Protein AF-A0A0B7NFR5-F1 (afdb_monomer)

Secondary structure (DSSP, 8-state):
--------------PPPPHHHHHHHHIIIIIS--S-HHHHHHHTT--HHHHHHHHHHHHHH---SPPPS-----TT-S--HHHHHHHHHHHHH-TT--HHHHHHHHHHH-THHHHH---HHHHHHIIIIII-----------GGGGSHHHHHHHHIIIIIIHHHTT--TTTTEEEEEEEEEETT---S-----TTS------S-SSPPEEEEEEEEETTEEEEEEEEE-TT---HHHHHHHHHHHHHHHHHTT----EEEE---TTTSSHHHHHHHHTSSSEEEEPPTT-GGG-THHHHHHHHHHHHTT-TT--SHHHHHHHHHHHHTT--HHHHHHHHHHHHTTHHHHHTT----

Mean predicted aligned error: 13.33 Å

Foldseek 3Di:
DDDDDDDDPPPPDPDADDLVLLVVLCCCCPVVVPDHLVRSCVVVVHPSVVSVVSVVCCVPPVDRDDDDPDDPPPPDPLDDVVLLVVLVVVCVVPVVQDLVNSVVVCCVVPVSSVVVDDDSVSSQCCQVPPNNHDDDDDDDDDPVCQDPVNLVLLQCVLVPVCVVVVNDQQAFEKEKDKDKDWLQQADPDDDDPVPDDPDDDAPDPDTQIKMKIWIAGLQFTLDIDIGRDDPDDALVNSQVVVVVSLVVCVVVVHAAHEYEYEPDPSCVDPSNVVSQVPGSYYYDYRYPPPVLLRLVVVVVVQLSVQLNVCSVDDDPVSSSVSSVVSSVVTDSVSSNVSSVRSVVCSVVSNVSHRDD

InterPro domains:
  IPR007889 DNA binding HTH domain, Psq-type [PF05225] (30-53)
  IPR009057 Homedomain-like superfamily [SSF46689] (12-128)
  IPR036397 Ribonuclease H superfamily [G3DSA:3.30.420.10] (136-356)
  IPR038717 Tc1-like transposase, DDE domain [PF13358] (174-310)
  IPR047655 Transposase IS630-like [NF033545] (34-330)

Organism: NCBI:txid35722

Solvent-accessible surface area (backbone atoms only — not comparable to full-atom values): 21237 Å² total; per-residue (Å²): 136,85,82,83,79,81,81,80,79,77,80,76,76,83,77,81,79,55,56,71,59,42,46,53,50,48,42,38,44,66,72,67,56,76,41,51,69,72,49,49,18,62,76,69,73,41,60,56,69,57,54,49,54,49,50,52,36,32,78,77,67,70,38,67,62,80,78,80,83,79,68,79,72,80,79,73,72,85,66,56,71,70,55,49,53,52,52,47,55,51,39,73,75,40,77,80,67,46,74,66,56,52,48,51,54,44,31,72,76,36,59,77,43,51,83,67,56,84,46,69,73,56,53,50,46,44,33,48,77,71,68,65,51,72,96,72,85,86,77,93,72,66,70,66,56,61,31,72,68,44,33,49,52,41,25,44,43,62,70,45,52,26,62,79,68,70,60,38,67,74,80,37,34,33,32,41,54,77,47,82,42,52,66,73,52,59,63,96,70,73,87,51,60,91,96,48,82,63,80,81,88,72,91,69,94,76,60,60,54,31,38,35,40,41,28,34,26,34,83,18,77,73,46,76,49,80,41,82,39,90,91,55,86,48,36,69,60,49,36,52,53,54,48,54,50,50,50,54,38,56,77,68,67,51,76,67,38,35,41,33,28,65,70,50,72,52,65,68,30,69,72,34,50,51,51,35,72,77,43,80,38,40,82,39,70,41,67,83,82,48,65,66,72,36,39,52,55,56,51,51,51,52,44,55,59,52,54,30,72,50,58,80,63,67,62,71,68,54,49,50,55,50,48,58,58,44,54,74,71,63,45,39,70,52,32,32,53,32,43,52,55,26,54,67,47,48,62,42,30,69,70,57,52,81,79,134

Nearest PDB structures (foldseek):
  4u7b-assembly2_G-2  TM=6.672E-01  e=6.788E-13  Drosophila mauritiana
  4r79-assembly1_B  TM=6.260E-01  e=2.389E-13  Drosophila mauritiana
  5hoo-assembly1_A  TM=6.207E-01  e=3.802E-12  Drosophila mauritiana
  5hoo-assembly1_B  TM=6.313E-01  e=9.237E-12  Drosophila mauritiana
  3k9j-assembly3_B  TM=7.976E-01  e=1.879E-07  Homo sapiens

Structure (mmCIF, N/CA/C/O backbone):
data_AF-A0A0B7NFR5-F1
#
_entry.id   AF-A0A0B7NFR5-F1
#
loop_
_atom_site.group_PDB
_atom_site.id
_atom_site.type_symbol
_atom_site.label_atom_id
_atom_site.label_alt_id
_atom_site.label_comp_id
_atom_site.label_asym_id
_atom_site.label_entity_id
_atom_site.label_seq_id
_atom_site.pdbx_PDB_ins_code
_atom_site.Cartn_x
_atom_site.Cartn_y
_atom_site.Cartn_z
_atom_site.occupancy
_atom_site.B_iso_or_equiv
_atom_site.auth_seq_id
_atom_site.auth_comp_id
_atom_site.auth_asym_id
_atom_site.auth_atom_id
_atom_site.pdbx_PDB_model_num
ATOM 1 N N . MET A 1 1 ? 6.634 44.822 -53.253 1.00 39.41 1 MET A N 1
ATOM 2 C CA . MET A 1 1 ? 7.617 43.803 -52.828 1.00 39.41 1 MET A CA 1
ATOM 3 C C . MET A 1 1 ? 6.986 42.434 -52.982 1.00 39.41 1 MET A C 1
ATOM 5 O O . MET A 1 1 ? 5.941 42.159 -52.409 1.00 39.41 1 MET A O 1
ATOM 9 N N . THR A 1 2 ? 7.560 41.662 -53.890 1.00 30.44 2 THR A N 1
ATOM 10 C CA . THR A 1 2 ? 7.041 40.446 -54.513 1.00 30.44 2 THR A CA 1
ATOM 11 C C . THR A 1 2 ? 7.071 39.270 -53.536 1.00 30.44 2 THR A C 1
ATOM 13 O O . THR A 1 2 ? 8.072 39.031 -52.866 1.00 30.44 2 THR A O 1
ATOM 16 N N . ARG A 1 3 ? 5.952 38.549 -53.436 1.00 26.86 3 ARG A N 1
ATOM 17 C CA . ARG A 1 3 ? 5.741 37.419 -52.525 1.00 26.86 3 ARG A CA 1
ATOM 18 C C . ARG A 1 3 ? 6.396 36.168 -53.121 1.00 26.86 3 ARG A C 1
ATOM 20 O O . ARG A 1 3 ? 5.891 35.610 -54.090 1.00 26.86 3 ARG A O 1
ATOM 27 N N . THR A 1 4 ? 7.529 35.752 -52.567 1.00 30.88 4 THR A N 1
ATOM 28 C CA . THR A 1 4 ? 8.267 34.552 -52.981 1.00 30.88 4 THR A CA 1
ATOM 29 C C . THR A 1 4 ? 7.459 33.298 -52.629 1.00 30.88 4 THR A C 1
ATOM 31 O O . THR A 1 4 ? 7.291 32.964 -51.456 1.00 30.88 4 THR A O 1
ATOM 34 N N . LEU A 1 5 ? 6.926 32.608 -53.639 1.00 29.56 5 LEU A N 1
ATOM 35 C CA . LEU A 1 5 ? 6.312 31.288 -53.490 1.00 29.56 5 LEU A CA 1
ATOM 36 C C . LEU A 1 5 ? 7.422 30.245 -53.312 1.00 29.56 5 LEU A C 1
ATOM 38 O O . LEU A 1 5 ? 8.190 29.966 -54.229 1.00 29.56 5 LEU A O 1
ATOM 42 N N . SER A 1 6 ? 7.504 29.682 -52.108 1.00 29.59 6 SER A N 1
ATOM 43 C CA . SER A 1 6 ? 8.323 28.512 -51.792 1.00 29.59 6 SER A CA 1
ATOM 44 C C . SER A 1 6 ? 7.790 27.295 -52.554 1.00 29.59 6 SER A C 1
ATOM 46 O O . SER A 1 6 ? 6.657 26.866 -52.326 1.00 29.59 6 SER A O 1
ATOM 48 N N . SER A 1 7 ? 8.585 26.745 -53.478 1.00 28.97 7 SER A N 1
ATOM 49 C CA . SER A 1 7 ? 8.248 25.509 -54.184 1.00 28.97 7 SER A CA 1
ATOM 50 C C . SER A 1 7 ? 8.349 24.327 -53.217 1.00 28.97 7 SER A C 1
ATOM 52 O O . SER A 1 7 ? 9.446 23.876 -52.876 1.00 28.97 7 SER A O 1
ATOM 54 N N . GLN A 1 8 ? 7.209 23.802 -52.774 1.00 29.53 8 GLN A N 1
ATOM 55 C CA . GLN A 1 8 ? 7.163 22.523 -52.075 1.00 29.53 8 GLN A CA 1
ATOM 56 C C . GLN A 1 8 ? 7.508 21.406 -53.066 1.00 29.53 8 GLN A C 1
ATOM 58 O O . GLN A 1 8 ? 6.721 21.048 -53.940 1.00 29.53 8 GLN A O 1
ATOM 63 N N . THR A 1 9 ? 8.708 20.845 -52.940 1.00 29.67 9 THR A N 1
ATOM 64 C CA . THR A 1 9 ? 9.097 19.619 -53.634 1.00 29.67 9 THR A CA 1
ATOM 65 C C . THR A 1 9 ? 8.372 18.439 -52.987 1.00 29.67 9 THR A C 1
ATOM 67 O O . THR A 1 9 ? 8.801 17.878 -51.978 1.00 29.67 9 THR A O 1
ATOM 70 N N . HIS A 1 10 ? 7.232 18.048 -53.558 1.00 30.66 10 HIS A N 1
ATOM 71 C CA . HIS A 1 10 ? 6.565 16.802 -53.192 1.00 30.66 10 HIS A CA 1
ATOM 72 C C . HIS A 1 10 ? 7.491 15.616 -53.506 1.00 30.66 10 HIS A C 1
ATOM 74 O O . HIS A 1 10 ? 7.686 15.246 -54.664 1.00 30.66 10 HIS A O 1
ATOM 80 N N . LYS A 1 11 ? 8.057 14.990 -52.466 1.00 31.52 11 LYS A N 1
ATOM 81 C CA . LYS A 1 11 ? 8.673 13.659 -52.565 1.00 31.52 11 LYS A CA 1
ATOM 82 C C . LYS A 1 11 ? 7.600 12.670 -53.030 1.00 31.52 11 LYS A C 1
ATOM 84 O O . LYS A 1 11 ? 6.761 12.245 -52.241 1.00 31.52 11 LYS A O 1
ATOM 89 N N . THR A 1 12 ? 7.631 12.298 -54.304 1.00 35.69 12 THR A N 1
ATOM 90 C CA . THR A 1 12 ? 6.809 11.221 -54.861 1.00 35.69 12 THR A CA 1
ATOM 91 C C . THR A 1 12 ? 7.237 9.898 -54.231 1.00 35.69 12 THR A C 1
ATOM 93 O O . THR A 1 12 ? 8.313 9.361 -54.498 1.00 35.69 12 THR A O 1
ATOM 96 N N . THR A 1 13 ? 6.400 9.356 -53.354 1.00 39.56 13 THR A N 1
ATOM 97 C CA . THR A 1 13 ? 6.554 7.998 -52.837 1.00 39.56 13 THR A CA 1
ATOM 98 C C . THR A 1 13 ? 6.392 7.018 -54.006 1.00 39.56 13 THR A C 1
ATOM 100 O O . THR A 1 13 ? 5.333 6.930 -54.623 1.00 39.56 13 THR A O 1
ATOM 103 N N . LYS A 1 14 ? 7.463 6.294 -54.372 1.00 56.06 14 LYS A N 1
ATOM 104 C CA . LYS A 1 14 ? 7.416 5.256 -55.420 1.00 56.06 14 LYS A CA 1
ATOM 105 C C . LYS A 1 14 ? 6.474 4.126 -54.982 1.00 56.06 14 LYS A C 1
ATOM 107 O O . LYS A 1 14 ? 6.902 3.228 -54.249 1.00 56.06 14 LYS A O 1
ATOM 112 N N . LYS A 1 15 ? 5.221 4.181 -55.446 1.00 62.12 15 LYS A N 1
ATOM 113 C CA . LYS A 1 15 ? 4.207 3.126 -55.301 1.00 62.12 15 LYS A CA 1
ATOM 114 C C . LYS A 1 15 ? 4.777 1.798 -55.813 1.00 62.12 15 LYS A C 1
ATOM 116 O O . LYS A 1 15 ? 5.418 1.755 -56.863 1.00 62.12 15 LYS A O 1
ATOM 121 N N . GLU A 1 16 ? 4.614 0.741 -55.029 1.00 71.38 16 GLU A N 1
ATOM 122 C CA . GLU A 1 16 ? 5.063 -0.603 -55.389 1.00 71.38 16 GLU A CA 1
ATOM 123 C C . GLU A 1 16 ? 4.181 -1.164 -56.509 1.00 71.38 16 GLU A C 1
ATOM 125 O O . GLU A 1 16 ? 2.965 -0.986 -56.487 1.00 71.38 16 GLU A O 1
ATOM 130 N N . ILE A 1 17 ? 4.801 -1.774 -57.522 1.00 81.44 17 ILE A N 1
ATOM 131 C CA . ILE A 1 17 ? 4.092 -2.295 -58.697 1.00 81.44 17 ILE A CA 1
ATOM 132 C C . ILE A 1 17 ? 3.584 -3.703 -58.353 1.00 81.44 17 ILE A C 1
ATOM 134 O O . ILE A 1 17 ? 4.425 -4.559 -58.059 1.00 81.44 17 ILE A O 1
ATOM 138 N N . PRO A 1 18 ? 2.262 -3.953 -58.401 1.00 83.06 18 PRO A N 1
ATOM 139 C CA . PRO A 1 18 ? 1.671 -5.254 -58.086 1.00 83.06 18 PRO A CA 1
ATOM 140 C C . PRO A 1 18 ? 2.228 -6.407 -58.935 1.00 83.06 18 PRO A C 1
ATOM 142 O O . PRO A 1 18 ? 2.550 -6.220 -60.110 1.00 83.06 18 PRO A O 1
ATOM 145 N N . SER A 1 19 ? 2.320 -7.606 -58.351 1.00 83.56 19 SER A N 1
ATOM 146 C CA . SER A 1 19 ? 2.886 -8.806 -58.996 1.00 83.56 19 SER A CA 1
ATOM 147 C C . SER A 1 19 ? 2.212 -9.166 -60.320 1.00 83.56 19 SER A C 1
ATOM 149 O O . SER A 1 19 ? 2.908 -9.389 -61.303 1.00 83.56 19 SER A O 1
ATOM 151 N N . ASN A 1 20 ? 0.882 -9.106 -60.375 1.00 86.75 20 ASN A N 1
ATOM 152 C CA . ASN A 1 20 ? 0.100 -9.370 -61.585 1.00 86.75 20 ASN A CA 1
ATOM 153 C C . ASN A 1 20 ? 0.439 -8.401 -62.733 1.00 86.75 20 ASN A C 1
ATOM 155 O O . ASN A 1 20 ? 0.486 -8.790 -63.893 1.00 86.75 20 ASN A O 1
ATOM 159 N N . ILE A 1 21 ? 0.725 -7.132 -62.425 1.00 85.38 21 ILE A N 1
ATOM 160 C CA . ILE A 1 21 ? 1.138 -6.158 -63.444 1.00 85.38 21 ILE A CA 1
ATOM 161 C C . ILE A 1 21 ? 2.556 -6.461 -63.937 1.00 85.38 21 ILE A C 1
ATOM 163 O O . ILE A 1 21 ? 2.842 -6.301 -65.120 1.00 85.38 21 ILE A O 1
ATOM 167 N N . ARG A 1 22 ? 3.448 -6.931 -63.056 1.00 87.75 22 ARG A N 1
ATOM 168 C CA . ARG A 1 22 ? 4.811 -7.339 -63.434 1.00 87.75 22 ARG A CA 1
ATOM 169 C C . ARG A 1 22 ? 4.795 -8.564 -64.351 1.00 87.75 22 ARG A C 1
ATOM 171 O O . ARG A 1 22 ? 5.541 -8.570 -65.323 1.00 87.75 22 ARG A O 1
ATOM 178 N N . GLU A 1 23 ? 3.929 -9.538 -64.072 1.00 88.69 23 GLU A N 1
ATOM 179 C CA . GLU A 1 23 ? 3.691 -10.718 -64.921 1.00 88.69 23 GLU A CA 1
ATOM 180 C C . GLU A 1 23 ? 3.232 -10.310 -66.317 1.00 88.69 23 GLU A C 1
ATOM 182 O O . GLU A 1 23 ? 3.899 -10.641 -67.293 1.00 88.69 23 GLU A O 1
ATOM 187 N N . LEU A 1 24 ? 2.182 -9.487 -66.406 1.00 88.56 24 LEU A N 1
ATOM 188 C CA . LEU A 1 24 ? 1.655 -9.011 -67.688 1.00 88.56 24 LEU A CA 1
ATOM 189 C C . LEU A 1 24 ? 2.689 -8.214 -68.497 1.00 88.56 24 LEU A C 1
ATOM 191 O O . LEU A 1 24 ? 2.742 -8.328 -69.719 1.00 88.56 24 LEU A O 1
ATOM 195 N N . ILE A 1 25 ? 3.540 -7.417 -67.839 1.00 88.00 25 ILE A N 1
ATOM 196 C CA . ILE A 1 25 ? 4.632 -6.703 -68.517 1.00 88.00 25 ILE A CA 1
ATOM 197 C C . ILE A 1 25 ? 5.636 -7.693 -69.116 1.00 88.00 25 ILE A C 1
ATOM 199 O O . ILE A 1 25 ? 6.052 -7.512 -70.259 1.00 88.00 25 ILE A O 1
ATOM 203 N N . ILE A 1 26 ? 6.043 -8.717 -68.363 1.00 87.88 26 ILE A N 1
ATOM 204 C CA . ILE A 1 26 ? 7.006 -9.723 -68.833 1.00 87.88 26 ILE A CA 1
ATOM 205 C C . ILE A 1 26 ? 6.396 -10.536 -69.979 1.00 87.88 26 ILE A C 1
ATOM 207 O O . ILE A 1 26 ? 7.036 -10.702 -71.015 1.00 87.88 26 ILE A O 1
ATOM 211 N N . GLU A 1 27 ? 5.150 -10.975 -69.839 1.00 87.81 27 GLU A N 1
ATOM 212 C CA . GLU A 1 27 ? 4.431 -11.723 -70.867 1.00 87.81 27 GLU A CA 1
ATOM 213 C C . GLU A 1 27 ? 4.313 -10.914 -72.169 1.00 87.81 27 GLU A C 1
ATOM 215 O O . GLU A 1 27 ? 4.805 -11.343 -73.211 1.00 87.81 27 GLU A O 1
ATOM 220 N N . GLN A 1 28 ? 3.770 -9.693 -72.114 1.00 87.94 28 GLN A N 1
ATOM 221 C CA . GLN A 1 28 ? 3.493 -8.903 -73.319 1.00 87.94 28 GLN A CA 1
ATOM 222 C C . GLN A 1 28 ? 4.755 -8.344 -74.000 1.00 87.94 28 GLN A C 1
ATOM 224 O O . GLN A 1 28 ? 4.766 -8.161 -75.222 1.00 87.94 28 GLN A O 1
ATOM 229 N N . VAL A 1 29 ? 5.813 -8.046 -73.234 1.00 86.31 29 VAL A N 1
ATOM 230 C CA . VAL A 1 29 ? 7.055 -7.451 -73.763 1.00 86.31 29 VAL A CA 1
ATOM 231 C C . VAL A 1 29 ? 8.089 -8.514 -74.143 1.00 86.31 29 VAL A C 1
ATOM 233 O O . VAL A 1 29 ? 8.763 -8.356 -75.159 1.00 86.31 29 VAL A O 1
ATOM 236 N N . VAL A 1 30 ? 8.248 -9.573 -73.342 1.00 86.12 30 VAL A N 1
ATOM 237 C CA . VAL A 1 30 ? 9.318 -10.575 -73.517 1.00 86.12 30 VAL A CA 1
ATOM 238 C C . VAL A 1 30 ? 8.812 -11.820 -74.235 1.00 86.12 30 VAL A C 1
ATOM 240 O O . VAL A 1 30 ? 9.434 -12.231 -75.215 1.00 86.12 30 VAL A O 1
ATOM 243 N N . MET A 1 31 ? 7.702 -12.402 -73.768 1.00 83.62 31 MET A N 1
ATOM 244 C CA . MET A 1 31 ? 7.209 -13.691 -74.275 1.00 83.62 31 MET A CA 1
ATOM 245 C C . MET A 1 31 ? 6.471 -13.528 -75.600 1.00 83.62 31 MET A C 1
ATOM 247 O O . MET A 1 31 ? 6.840 -14.133 -76.602 1.00 83.62 31 MET A O 1
ATOM 251 N N . GLU A 1 32 ? 5.461 -12.663 -75.626 1.00 85.31 32 GLU A N 1
ATOM 252 C CA . GLU A 1 32 ? 4.617 -12.457 -76.801 1.00 85.31 32 GLU A CA 1
ATOM 253 C C . GLU A 1 32 ? 5.204 -11.436 -77.788 1.00 85.31 32 GLU A C 1
ATOM 255 O O . GLU A 1 32 ? 4.782 -11.381 -78.941 1.00 85.31 32 GLU A O 1
ATOM 260 N N . ARG A 1 33 ? 6.148 -10.594 -77.333 1.00 81.19 33 ARG A N 1
ATOM 261 C CA . ARG A 1 33 ? 6.773 -9.487 -78.091 1.00 81.19 33 ARG A CA 1
ATOM 262 C C . ARG A 1 33 ? 5.771 -8.551 -78.789 1.00 81.19 33 ARG A C 1
ATOM 264 O O . ARG A 1 33 ? 6.099 -7.917 -79.791 1.00 81.19 33 ARG A O 1
ATOM 271 N N . LYS A 1 34 ? 4.552 -8.430 -78.252 1.00 80.62 34 LYS A N 1
ATOM 272 C CA . LYS A 1 34 ? 3.456 -7.650 -78.854 1.00 80.62 34 LYS A CA 1
ATOM 273 C C . LYS A 1 34 ? 3.595 -6.147 -78.634 1.00 80.62 34 LYS A C 1
ATOM 275 O O . LYS A 1 34 ? 3.024 -5.368 -79.392 1.00 80.62 34 LYS A O 1
ATOM 280 N N . ILE A 1 35 ? 4.315 -5.724 -77.593 1.00 87.19 35 ILE A N 1
ATOM 281 C CA . ILE A 1 35 ? 4.480 -4.305 -77.256 1.00 87.19 35 ILE A CA 1
ATOM 282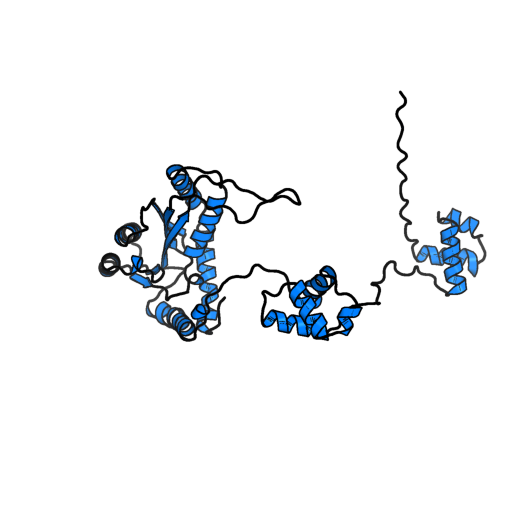 C C . ILE A 1 35 ? 5.923 -3.954 -76.896 1.00 87.19 35 ILE A C 1
ATOM 284 O O . ILE A 1 35 ? 6.656 -4.739 -76.300 1.00 87.19 35 ILE A O 1
ATOM 288 N N . SER A 1 36 ? 6.327 -2.725 -77.224 1.00 86.75 36 SER A N 1
ATOM 289 C CA . SER A 1 36 ? 7.632 -2.195 -76.821 1.00 86.75 36 SER A CA 1
ATOM 290 C C . SER A 1 36 ? 7.647 -1.795 -75.341 1.00 86.75 36 SER A C 1
ATOM 292 O O . SER A 1 36 ? 6.610 -1.496 -74.747 1.00 86.75 36 SER A O 1
ATOM 294 N N . GLN A 1 37 ? 8.838 -1.678 -74.744 1.00 86.81 37 GLN A N 1
ATOM 295 C CA . GLN A 1 37 ? 8.991 -1.170 -73.369 1.00 86.81 37 GLN A CA 1
ATOM 296 C C . GLN A 1 37 ? 8.395 0.241 -73.194 1.00 86.81 37 GLN A C 1
ATOM 298 O O . GLN A 1 37 ? 7.896 0.592 -72.124 1.00 86.81 37 GLN A O 1
ATOM 303 N N . ALA A 1 38 ? 8.445 1.055 -74.255 1.00 84.25 38 ALA A N 1
ATOM 304 C CA . ALA A 1 38 ? 7.847 2.387 -74.307 1.00 84.25 38 ALA A CA 1
ATOM 305 C C . ALA A 1 38 ? 6.322 2.334 -74.194 1.00 84.25 38 ALA A C 1
ATOM 307 O O . ALA A 1 38 ? 5.706 3.156 -73.516 1.00 84.25 38 ALA A O 1
ATOM 308 N N . GLU A 1 39 ? 5.734 1.361 -74.883 1.00 86.12 39 GLU A N 1
ATOM 309 C CA . GLU A 1 39 ? 4.301 1.135 -74.926 1.00 86.12 39 GLU A CA 1
ATOM 310 C C . GLU A 1 39 ? 3.795 0.538 -73.615 1.00 86.12 39 GLU A C 1
ATOM 312 O O . GLU A 1 39 ? 2.813 1.028 -73.070 1.00 86.12 39 GLU A O 1
ATOM 317 N N . ALA A 1 40 ? 4.527 -0.414 -73.031 1.00 86.12 40 ALA A N 1
ATOM 318 C CA . ALA A 1 40 ? 4.229 -0.945 -71.702 1.00 86.12 40 ALA A CA 1
ATOM 319 C C . ALA A 1 40 ? 4.253 0.153 -70.621 1.00 86.12 40 ALA A C 1
ATOM 321 O O . ALA A 1 40 ? 3.360 0.214 -69.777 1.00 86.12 40 ALA A O 1
ATOM 322 N N . ALA A 1 41 ? 5.229 1.068 -70.671 1.00 87.56 41 ALA A N 1
ATOM 323 C CA . ALA A 1 41 ? 5.303 2.193 -69.738 1.00 87.56 41 ALA A CA 1
ATOM 324 C C . ALA A 1 41 ? 4.071 3.110 -69.817 1.00 87.56 41 ALA A C 1
ATOM 326 O O . ALA A 1 41 ? 3.554 3.533 -68.782 1.00 87.56 41 ALA A O 1
ATOM 327 N N . ARG A 1 42 ? 3.578 3.384 -71.034 1.00 87.12 42 ARG A N 1
ATOM 328 C CA . ARG A 1 42 ? 2.357 4.175 -71.255 1.00 87.12 42 ARG A CA 1
ATOM 329 C C . ARG A 1 42 ? 1.105 3.417 -70.818 1.00 87.12 42 ARG A C 1
ATOM 331 O O . ARG A 1 42 ? 0.325 3.948 -70.036 1.00 87.12 42 ARG A O 1
ATOM 338 N N . ARG A 1 43 ? 0.952 2.168 -71.268 1.00 88.25 43 ARG A N 1
ATOM 339 C CA . ARG A 1 43 ? -0.223 1.318 -71.025 1.00 88.25 43 ARG A CA 1
ATOM 340 C C . ARG A 1 43 ? -0.481 1.076 -69.541 1.00 88.25 43 ARG A C 1
ATOM 342 O O . ARG A 1 43 ? -1.619 1.174 -69.101 1.00 88.25 43 ARG A O 1
ATOM 349 N N . TYR A 1 44 ? 0.567 0.787 -68.772 1.00 85.19 44 TYR A N 1
ATOM 350 C CA . TYR A 1 44 ? 0.444 0.513 -67.337 1.00 85.19 44 TYR A CA 1
ATOM 351 C C . TYR A 1 44 ? 0.679 1.746 -66.455 1.00 85.19 44 TYR A C 1
ATOM 353 O O . TYR A 1 44 ? 0.638 1.630 -65.233 1.00 85.19 44 TYR A O 1
ATOM 361 N N . ASN A 1 45 ? 0.923 2.921 -67.053 1.00 86.38 45 ASN A N 1
ATOM 362 C CA . ASN A 1 45 ? 1.258 4.165 -66.356 1.00 86.38 45 ASN A CA 1
ATOM 363 C C . ASN A 1 45 ? 2.414 3.996 -65.344 1.00 86.38 45 ASN A C 1
ATOM 365 O O . ASN A 1 45 ? 2.351 4.429 -64.191 1.00 86.38 45 ASN A O 1
ATOM 369 N N . ILE A 1 46 ? 3.477 3.312 -65.776 1.00 87.69 46 ILE A N 1
ATOM 370 C CA . ILE A 1 46 ? 4.663 3.007 -64.968 1.00 87.69 46 ILE A CA 1
ATOM 371 C C . ILE A 1 46 ? 5.879 3.705 -65.591 1.00 87.69 46 ILE A C 1
ATOM 373 O O . ILE A 1 46 ? 6.083 3.608 -66.802 1.00 87.69 46 ILE A O 1
ATOM 377 N N . PRO A 1 47 ? 6.751 4.364 -64.798 1.00 88.94 47 PRO A N 1
ATOM 378 C CA . PRO A 1 47 ? 7.968 4.977 -65.324 1.00 88.94 47 PRO A CA 1
ATOM 379 C C . PRO A 1 47 ? 8.821 3.981 -66.118 1.00 88.94 47 PRO A C 1
ATOM 381 O O . PRO A 1 47 ? 9.057 2.860 -65.663 1.00 88.94 47 PRO A O 1
ATOM 384 N N . ARG A 1 48 ? 9.364 4.406 -67.267 1.00 84.69 48 ARG A N 1
ATOM 385 C CA . ARG A 1 48 ? 10.205 3.551 -68.135 1.00 84.69 48 ARG A CA 1
ATOM 386 C C . ARG A 1 48 ? 11.384 2.920 -67.392 1.00 84.69 48 ARG A C 1
ATOM 388 O O . ARG A 1 48 ? 11.750 1.788 -67.678 1.00 84.69 48 ARG A O 1
ATOM 395 N N . THR A 1 49 ? 11.936 3.617 -66.398 1.00 86.19 49 THR A N 1
ATOM 396 C CA . THR A 1 49 ? 13.000 3.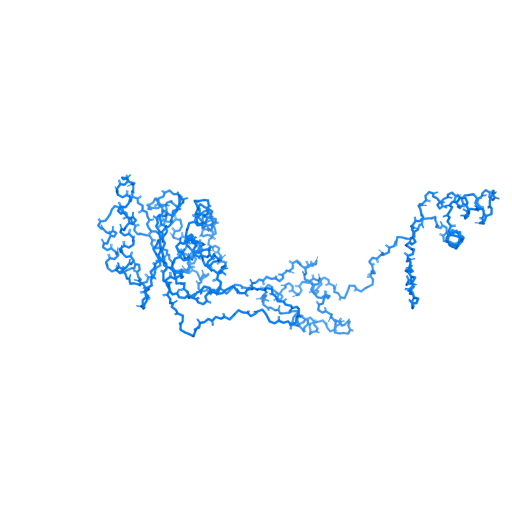098 -65.524 1.00 86.19 49 THR A CA 1
ATOM 397 C C . THR A 1 49 ? 12.541 1.908 -64.681 1.00 86.19 49 THR A C 1
ATOM 399 O O . THR A 1 49 ? 13.298 0.963 -64.493 1.00 86.19 49 THR A O 1
ATOM 402 N N . SER A 1 50 ? 11.295 1.908 -64.208 1.00 86.19 50 SER A N 1
ATOM 403 C CA . SER A 1 50 ? 10.716 0.779 -63.478 1.00 86.19 50 SER A CA 1
ATOM 404 C C . SER A 1 50 ? 10.407 -0.401 -64.400 1.00 86.19 50 SER A C 1
ATOM 406 O O . SER A 1 50 ? 10.683 -1.529 -64.008 1.00 86.19 50 SER A O 1
ATOM 408 N N . ILE A 1 51 ? 9.899 -0.154 -65.619 1.00 87.06 51 ILE A N 1
ATOM 409 C CA . ILE A 1 51 ? 9.720 -1.203 -66.642 1.00 87.06 51 ILE A CA 1
ATOM 410 C C . ILE A 1 51 ? 11.061 -1.871 -66.945 1.00 87.06 51 ILE A C 1
ATOM 412 O O . ILE A 1 51 ? 11.173 -3.089 -66.853 1.00 87.06 51 ILE A O 1
ATOM 416 N N . ARG A 1 52 ? 12.100 -1.071 -67.210 1.00 89.06 52 ARG A N 1
ATOM 417 C CA . ARG A 1 52 ? 13.456 -1.576 -67.430 1.00 89.06 52 ARG A CA 1
ATOM 418 C C . ARG A 1 52 ? 13.944 -2.423 -66.251 1.00 89.06 52 ARG A C 1
ATOM 420 O O . ARG A 1 52 ? 14.360 -3.547 -66.468 1.00 89.06 52 ARG A O 1
ATOM 427 N N . ASN A 1 53 ? 13.817 -1.946 -65.012 1.00 86.88 53 ASN A N 1
ATOM 428 C CA . ASN A 1 53 ? 14.242 -2.710 -63.832 1.00 86.88 53 ASN A CA 1
ATOM 429 C C . ASN A 1 53 ? 13.476 -4.036 -63.645 1.00 86.88 53 ASN A C 1
ATOM 431 O O . ASN A 1 53 ? 14.022 -4.977 -63.073 1.00 86.88 53 ASN A O 1
ATOM 435 N N . ILE A 1 54 ? 12.205 -4.111 -64.063 1.00 87.44 54 ILE A N 1
ATOM 436 C CA . ILE A 1 54 ? 11.419 -5.357 -64.040 1.00 87.44 54 ILE A CA 1
ATOM 437 C C . ILE A 1 54 ? 11.967 -6.339 -65.076 1.00 87.44 54 ILE A C 1
ATOM 439 O O . ILE A 1 54 ? 12.189 -7.500 -64.749 1.00 87.44 54 ILE A O 1
ATOM 443 N N . LEU A 1 55 ? 12.224 -5.864 -66.295 1.00 88.19 55 LEU A N 1
ATOM 444 C CA . LEU A 1 55 ? 12.755 -6.689 -67.377 1.00 88.19 55 LEU A CA 1
ATOM 445 C C . LEU A 1 55 ? 14.191 -7.140 -67.091 1.00 88.19 55 LEU A C 1
ATOM 447 O O . LEU A 1 55 ? 14.492 -8.315 -67.250 1.00 88.19 55 LEU A O 1
ATOM 451 N N . ASP A 1 56 ? 15.047 -6.250 -66.585 1.00 89.00 56 ASP A N 1
ATOM 452 C CA . ASP A 1 56 ? 16.416 -6.574 -66.169 1.00 89.00 56 ASP A CA 1
ATOM 453 C C . ASP A 1 56 ? 16.409 -7.638 -65.053 1.00 89.00 56 ASP A C 1
ATOM 455 O O . ASP A 1 56 ? 17.225 -8.555 -65.060 1.00 89.00 56 ASP A O 1
ATOM 459 N N . ALA A 1 57 ? 15.467 -7.568 -64.105 1.00 86.38 57 ALA A N 1
ATOM 460 C CA . ALA A 1 57 ? 15.310 -8.597 -63.073 1.00 86.38 57 ALA A CA 1
ATOM 461 C C . ALA A 1 57 ? 14.857 -9.953 -63.642 1.00 86.38 57 ALA A C 1
ATOM 463 O O . ALA A 1 57 ? 15.288 -10.996 -63.154 1.00 86.38 57 ALA A O 1
ATOM 464 N N . TRP A 1 58 ? 14.008 -9.944 -64.670 1.00 87.12 58 TRP A N 1
ATOM 465 C CA . TRP A 1 58 ? 13.584 -11.159 -65.356 1.00 87.12 58 TRP A CA 1
ATOM 466 C C . TRP A 1 58 ? 14.722 -11.779 -66.176 1.00 87.12 58 TRP A C 1
ATOM 468 O O . TRP A 1 58 ? 15.009 -12.957 -66.006 1.00 87.12 58 TRP A O 1
ATOM 478 N N . TYR A 1 59 ? 15.419 -10.991 -67.000 1.00 87.44 59 TYR A N 1
ATOM 479 C CA . TYR A 1 59 ? 16.509 -11.493 -67.844 1.00 87.44 59 TYR A CA 1
ATOM 480 C C . TYR A 1 59 ? 17.692 -12.039 -67.040 1.00 87.44 59 TYR A C 1
ATOM 482 O O . TYR A 1 59 ? 18.289 -13.030 -67.446 1.00 87.44 59 TYR A O 1
ATOM 490 N N . ASN A 1 60 ? 18.028 -11.407 -65.911 1.00 87.88 60 ASN A N 1
ATOM 491 C CA . ASN A 1 60 ? 19.207 -11.788 -65.129 1.00 87.88 60 ASN A CA 1
ATOM 492 C C . ASN A 1 60 ? 18.915 -12.824 -64.033 1.00 87.88 60 ASN A C 1
ATOM 494 O O . ASN A 1 60 ? 19.776 -13.641 -63.730 1.00 87.88 60 ASN A O 1
ATOM 498 N N . GLU A 1 61 ? 17.738 -12.775 -63.398 1.00 85.56 61 GLU A N 1
ATOM 499 C CA . GLU A 1 61 ? 17.419 -13.606 -62.223 1.00 85.56 61 GLU A CA 1
ATOM 500 C C . GLU A 1 61 ? 16.190 -14.517 -62.439 1.00 85.56 61 GLU A C 1
ATOM 502 O O . GLU A 1 61 ? 15.818 -15.247 -61.523 1.00 85.56 61 GLU A O 1
ATOM 507 N N . GLY A 1 62 ? 15.496 -14.444 -63.585 1.00 85.75 62 GLY A N 1
ATOM 508 C CA . GLY A 1 62 ? 14.209 -15.131 -63.793 1.00 85.75 62 GLY A CA 1
ATOM 509 C C . GLY A 1 62 ? 13.106 -14.649 -62.842 1.00 85.75 62 GLY A C 1
ATOM 510 O O . GLY A 1 62 ? 12.134 -15.356 -62.581 1.00 85.75 62 GLY A O 1
ATOM 511 N N . ARG A 1 63 ? 13.262 -13.457 -62.247 1.00 83.75 63 ARG A N 1
ATOM 512 C CA . ARG A 1 63 ? 12.434 -13.015 -61.122 1.00 83.75 63 ARG A CA 1
ATOM 513 C C . ARG A 1 63 ? 11.303 -12.091 -61.555 1.00 83.75 63 ARG A C 1
ATOM 515 O O . ARG A 1 63 ? 11.521 -10.941 -61.934 1.00 83.75 63 ARG A O 1
ATOM 522 N N . ILE A 1 64 ? 10.078 -12.561 -61.337 1.00 81.44 64 ILE A N 1
ATOM 523 C CA . ILE A 1 64 ? 8.844 -11.811 -61.590 1.00 81.44 64 ILE A CA 1
ATOM 524 C C . ILE A 1 64 ? 8.549 -10.833 -60.452 1.00 81.44 64 ILE A C 1
ATOM 526 O O . ILE A 1 64 ? 8.373 -9.640 -60.692 1.00 81.44 64 ILE A O 1
ATOM 530 N N . HIS A 1 65 ? 8.541 -11.298 -59.201 1.00 82.56 65 HIS A N 1
ATOM 531 C CA . HIS A 1 65 ? 8.096 -10.507 -58.048 1.00 82.56 65 HIS A CA 1
ATOM 532 C C . HIS A 1 65 ? 9.144 -9.497 -57.552 1.00 82.56 65 HIS A C 1
ATOM 534 O O . HIS A 1 65 ? 10.355 -9.667 -57.727 1.00 82.56 65 HIS A O 1
ATOM 540 N N . ALA A 1 66 ? 8.689 -8.412 -56.917 1.00 79.56 66 ALA A N 1
ATOM 541 C CA . ALA A 1 66 ? 9.587 -7.482 -56.234 1.00 79.56 66 ALA A CA 1
ATOM 542 C C . ALA A 1 66 ? 10.300 -8.189 -55.067 1.00 79.56 66 ALA A C 1
ATOM 544 O O . ALA A 1 66 ? 9.701 -9.018 -54.387 1.00 79.56 66 ALA A O 1
ATOM 545 N N . LYS A 1 67 ? 11.572 -7.851 -54.807 1.00 76.69 67 LYS A N 1
ATOM 546 C CA . LYS A 1 67 ? 12.213 -8.253 -53.545 1.00 76.69 67 LYS A CA 1
ATOM 547 C C . LYS A 1 67 ? 11.460 -7.554 -52.401 1.00 76.69 67 LYS A C 1
ATOM 549 O O . LYS A 1 67 ? 11.211 -6.350 -52.531 1.00 76.69 67 LYS A O 1
ATOM 554 N N . PRO A 1 68 ? 11.115 -8.256 -51.307 1.00 68.94 68 PRO A N 1
ATOM 555 C CA . PRO A 1 68 ? 10.468 -7.626 -50.164 1.00 68.94 68 PRO A CA 1
ATOM 556 C C . PRO A 1 68 ? 11.319 -6.449 -49.676 1.00 68.94 68 PRO A C 1
ATOM 558 O O . PRO A 1 68 ? 12.537 -6.564 -49.504 1.00 68.94 68 PRO A O 1
ATOM 561 N N . ARG A 1 69 ? 10.692 -5.282 -49.504 1.00 62.44 69 ARG A N 1
ATOM 562 C CA . ARG A 1 69 ? 11.375 -4.091 -48.990 1.00 62.44 69 ARG A CA 1
ATOM 563 C C . ARG A 1 69 ? 11.601 -4.240 -47.490 1.00 62.44 69 ARG A C 1
ATOM 565 O O . ARG A 1 69 ? 10.650 -4.384 -46.737 1.00 62.44 69 ARG A O 1
ATOM 572 N N . GLY A 1 70 ? 12.864 -4.141 -47.074 1.00 53.25 70 GLY A N 1
ATOM 573 C CA . GLY A 1 70 ? 13.248 -4.191 -45.666 1.00 53.25 70 GLY A CA 1
ATOM 574 C C . GLY A 1 70 ? 13.222 -5.609 -45.102 1.00 53.25 70 GLY A C 1
ATOM 575 O O . GLY A 1 70 ? 12.294 -5.998 -44.406 1.00 53.25 70 GLY A O 1
ATOM 576 N N . GLY A 1 71 ? 14.286 -6.372 -45.340 1.00 50.03 71 GLY A N 1
ATOM 577 C CA . GLY A 1 71 ? 14.622 -7.463 -44.431 1.00 50.03 71 GLY A CA 1
ATOM 578 C C . GLY A 1 71 ? 15.223 -6.871 -43.157 1.00 50.03 71 GLY A C 1
ATOM 579 O O . GLY A 1 71 ? 16.010 -5.922 -43.242 1.00 50.03 71 GLY A O 1
ATOM 580 N N . LYS A 1 72 ? 14.915 -7.435 -41.978 1.00 49.19 72 LYS A N 1
ATOM 581 C CA . LYS A 1 72 ? 15.828 -7.287 -40.832 1.00 49.19 72 LYS A CA 1
ATOM 582 C C . LYS A 1 72 ? 17.209 -7.661 -41.362 1.00 49.19 72 LYS A C 1
ATOM 584 O O . LYS A 1 72 ? 17.374 -8.763 -41.885 1.00 49.19 72 LYS A O 1
ATOM 589 N N . ARG A 1 73 ? 18.173 -6.740 -41.290 1.00 47.94 73 ARG A N 1
ATOM 590 C CA . ARG A 1 73 ? 19.575 -7.051 -41.572 1.00 47.94 73 ARG A CA 1
ATOM 591 C C . ARG A 1 73 ? 19.902 -8.250 -40.673 1.00 47.94 73 ARG A C 1
ATOM 593 O O . ARG A 1 73 ? 19.914 -8.096 -39.457 1.00 47.94 73 ARG A O 1
ATOM 600 N N . LYS A 1 74 ? 20.026 -9.456 -41.249 1.00 47.31 74 LYS A N 1
ATOM 601 C CA . LYS A 1 74 ? 20.385 -10.672 -40.492 1.00 47.31 74 LYS A CA 1
ATOM 602 C C . LYS A 1 74 ? 21.754 -10.499 -39.830 1.00 47.31 74 LYS A C 1
ATOM 604 O O . LYS A 1 74 ? 22.050 -11.145 -38.834 1.00 47.31 74 LYS A O 1
ATOM 609 N N . GLU A 1 75 ? 22.569 -9.603 -40.374 1.00 46.41 75 GLU A N 1
ATOM 610 C CA . GLU A 1 75 ? 23.897 -9.305 -39.879 1.00 46.41 75 GLU A CA 1
ATOM 611 C C . GLU A 1 75 ? 23.857 -8.417 -38.631 1.00 46.41 75 GLU A C 1
ATOM 613 O O . GLU A 1 75 ? 23.429 -7.260 -38.655 1.00 46.41 75 GLU A O 1
ATOM 618 N N . VAL A 1 76 ? 24.423 -9.001 -37.573 1.00 51.06 76 VAL A N 1
ATOM 619 C CA . VAL A 1 76 ? 24.854 -8.421 -36.299 1.00 51.06 76 VAL A CA 1
ATOM 620 C C . VAL A 1 76 ? 23.772 -8.276 -35.222 1.00 51.06 76 VAL A C 1
ATOM 622 O O . VAL A 1 76 ? 23.615 -7.219 -34.605 1.00 51.06 76 VAL A O 1
ATOM 625 N N . THR A 1 77 ? 23.102 -9.374 -34.850 1.00 56.31 77 THR A N 1
ATOM 626 C CA . THR A 1 77 ? 22.772 -9.537 -33.424 1.00 56.31 77 THR A CA 1
ATOM 627 C C . THR A 1 77 ? 24.091 -9.550 -32.659 1.00 56.31 77 THR A C 1
ATOM 629 O O . THR A 1 77 ? 24.754 -10.576 -32.570 1.00 56.31 77 THR A O 1
ATOM 632 N N . LYS A 1 78 ? 24.496 -8.386 -32.126 1.00 67.56 78 LYS A N 1
ATOM 633 C CA . LYS A 1 78 ? 25.679 -8.265 -31.253 1.00 67.56 78 LYS A CA 1
ATOM 634 C C . LYS A 1 78 ? 25.603 -9.239 -30.077 1.00 67.56 78 LYS A C 1
ATOM 636 O O . LYS A 1 78 ? 26.633 -9.624 -29.545 1.00 67.56 78 LYS A O 1
ATOM 641 N N . PHE A 1 79 ? 24.385 -9.635 -29.706 1.00 78.44 79 PHE A N 1
ATOM 642 C CA . PHE A 1 79 ? 24.112 -10.487 -28.569 1.00 78.44 79 PHE A CA 1
ATOM 643 C C . PHE A 1 79 ? 23.623 -11.883 -28.971 1.00 78.44 79 PHE A C 1
ATOM 645 O O . PHE A 1 79 ? 22.586 -12.016 -29.623 1.00 78.44 79 PHE A O 1
ATOM 652 N N . GLU A 1 80 ? 24.337 -12.904 -28.514 1.00 84.94 80 GLU A N 1
ATOM 653 C CA . GLU A 1 80 ? 23.943 -14.313 -28.503 1.00 84.94 80 GLU A CA 1
ATOM 654 C C . GLU A 1 80 ? 23.078 -14.635 -27.272 1.00 84.94 80 GLU A C 1
ATOM 656 O O . GLU A 1 80 ? 22.998 -13.841 -26.332 1.00 84.94 80 GLU A O 1
ATOM 661 N N . ASP A 1 81 ? 22.444 -15.809 -27.258 1.00 84.56 81 ASP A N 1
ATOM 662 C CA . ASP A 1 81 ? 21.581 -16.240 -26.146 1.00 84.56 81 ASP A CA 1
ATOM 663 C C . ASP A 1 81 ? 22.347 -16.384 -24.823 1.00 84.56 81 ASP A C 1
ATOM 665 O O . ASP A 1 81 ? 21.797 -16.100 -23.759 1.00 84.56 81 ASP A O 1
ATOM 669 N N . LYS A 1 82 ? 23.642 -16.730 -24.882 1.00 88.25 82 LYS A N 1
ATOM 670 C CA . LYS A 1 82 ? 24.524 -16.799 -23.705 1.00 88.25 82 LYS A CA 1
ATOM 671 C C . LYS A 1 82 ? 24.617 -15.460 -22.960 1.00 88.25 82 LYS A C 1
ATOM 673 O O . LYS A 1 82 ? 24.639 -15.444 -21.735 1.00 88.25 82 LYS A O 1
ATOM 678 N N . HIS A 1 83 ? 24.598 -14.336 -23.685 1.00 89.25 83 HIS A N 1
ATOM 679 C CA . HIS A 1 83 ? 24.623 -13.008 -23.068 1.00 89.25 83 HIS A CA 1
ATOM 680 C C . HIS A 1 83 ? 23.291 -12.694 -22.390 1.00 89.25 83 HIS A C 1
ATOM 682 O O . HIS A 1 83 ? 23.280 -12.092 -21.326 1.00 89.25 83 HIS A O 1
ATOM 688 N N . GLY A 1 84 ? 22.174 -13.121 -22.990 1.00 88.25 84 GLY A N 1
ATOM 689 C CA . GLY A 1 84 ? 20.849 -12.958 -22.396 1.00 88.25 84 GLY A CA 1
ATOM 690 C C . GLY A 1 84 ? 20.724 -13.682 -21.057 1.00 88.25 84 GLY A C 1
ATOM 691 O O . GLY A 1 84 ? 20.279 -13.075 -20.089 1.00 88.25 84 GLY A O 1
ATOM 692 N N . ARG A 1 85 ? 21.194 -14.936 -20.987 1.00 90.31 85 ARG A N 1
ATOM 693 C CA . ARG A 1 85 ? 21.214 -15.719 -19.738 1.00 90.31 85 ARG A CA 1
ATOM 694 C C . ARG A 1 85 ? 22.074 -15.068 -18.660 1.00 90.31 85 ARG A C 1
ATOM 696 O O . ARG A 1 85 ? 21.618 -14.928 -17.538 1.00 90.31 85 ARG A O 1
ATOM 703 N N . TYR A 1 86 ? 23.267 -14.593 -19.016 1.00 92.31 86 TYR A N 1
ATOM 704 C CA . TYR A 1 86 ? 24.130 -13.928 -18.039 1.00 92.31 86 TYR A CA 1
ATOM 705 C C . TYR A 1 86 ? 23.519 -12.633 -17.489 1.00 92.31 86 TYR A C 1
ATOM 707 O O . TYR A 1 86 ? 23.604 -12.361 -16.300 1.00 92.31 86 TYR A O 1
ATOM 715 N N . ILE A 1 87 ? 22.871 -11.834 -18.340 1.00 90.56 87 ILE A N 1
ATOM 716 C CA . ILE A 1 87 ? 22.174 -10.621 -17.890 1.00 90.56 87 ILE A CA 1
ATOM 717 C C . ILE A 1 87 ? 21.009 -10.970 -16.962 1.00 90.56 87 ILE A C 1
ATOM 719 O O . ILE A 1 87 ? 20.760 -10.237 -16.011 1.00 90.56 87 ILE A O 1
ATOM 723 N N . GLN A 1 88 ? 20.297 -12.063 -17.243 1.00 92.75 88 GLN A N 1
ATOM 724 C CA . GLN A 1 88 ? 19.238 -12.551 -16.371 1.00 92.75 88 GLN A CA 1
ATOM 725 C C . GLN A 1 88 ? 19.797 -12.944 -14.998 1.00 92.75 88 GLN A C 1
ATOM 727 O O . GLN A 1 88 ? 19.310 -12.427 -14.005 1.00 92.75 88 GLN A O 1
ATOM 732 N N . GLU A 1 89 ? 20.869 -13.740 -14.945 1.00 92.31 89 GLU A N 1
ATOM 733 C CA . GLU A 1 89 ? 21.553 -14.098 -13.690 1.00 92.31 89 GLU A CA 1
ATOM 734 C C . GLU A 1 89 ? 21.972 -12.851 -12.890 1.00 92.31 89 GLU A C 1
ATOM 736 O O . GLU A 1 89 ? 21.674 -12.754 -11.703 1.00 92.31 89 GLU A O 1
ATOM 741 N N . LEU A 1 90 ? 22.585 -11.860 -13.551 1.00 92.69 90 LEU A N 1
ATOM 742 C CA . LEU A 1 90 ? 22.990 -10.601 -12.914 1.00 92.69 90 LEU A CA 1
ATOM 743 C C . LEU A 1 90 ? 21.809 -9.822 -12.318 1.00 92.69 90 LEU A C 1
ATOM 745 O O . LEU A 1 90 ? 21.949 -9.200 -11.268 1.00 92.69 90 LEU A O 1
ATOM 749 N N . LEU A 1 91 ? 20.668 -9.798 -13.011 1.00 91.81 91 LEU A N 1
ATOM 750 C CA . LEU A 1 91 ? 19.486 -9.048 -12.581 1.00 91.81 91 LEU A CA 1
ATOM 751 C C . LEU A 1 91 ? 18.637 -9.795 -11.552 1.00 91.81 91 LEU A C 1
ATOM 753 O O . LEU A 1 91 ? 17.959 -9.141 -10.759 1.00 91.81 91 LEU A O 1
ATOM 757 N N . ASP A 1 92 ? 18.670 -11.125 -11.574 1.00 90.06 92 ASP A N 1
ATOM 758 C CA . ASP A 1 92 ? 18.057 -11.973 -10.554 1.00 90.06 92 ASP A CA 1
ATOM 759 C C . ASP A 1 92 ? 18.841 -11.875 -9.231 1.00 90.06 92 ASP A C 1
ATOM 761 O O . ASP A 1 92 ? 18.233 -11.888 -8.162 1.00 90.06 92 ASP A O 1
ATOM 765 N N . GLU A 1 93 ? 20.168 -11.695 -9.290 1.00 90.06 93 GLU A N 1
ATOM 766 C CA . GLU A 1 93 ? 21.011 -11.398 -8.122 1.00 90.06 93 GLU A CA 1
ATOM 767 C C . GLU A 1 93 ? 20.828 -9.953 -7.624 1.00 90.06 93 GLU A C 1
ATOM 769 O O . GLU A 1 93 ? 20.604 -9.720 -6.435 1.00 90.06 93 GLU A O 1
ATOM 774 N N . ASP A 1 94 ? 20.906 -8.968 -8.525 1.00 88.50 94 ASP A N 1
ATOM 775 C CA . ASP A 1 94 ? 20.773 -7.551 -8.192 1.00 88.50 94 ASP A CA 1
ATOM 776 C C . ASP A 1 94 ? 19.978 -6.785 -9.258 1.00 88.50 94 ASP A C 1
ATOM 778 O O . ASP A 1 94 ? 20.488 -6.313 -10.280 1.00 88.50 94 ASP A O 1
ATOM 782 N N . CYS A 1 95 ? 18.699 -6.565 -8.962 1.00 89.44 95 CYS A N 1
ATOM 783 C CA . CYS A 1 95 ? 17.796 -5.825 -9.839 1.00 89.44 95 CYS A CA 1
ATOM 784 C C . CYS A 1 95 ? 18.094 -4.312 -9.942 1.00 89.44 95 CYS A C 1
ATOM 786 O O . CYS A 1 95 ? 17.413 -3.609 -10.695 1.00 89.44 95 CYS A O 1
ATOM 788 N N . THR A 1 96 ? 19.069 -3.779 -9.192 1.00 91.44 96 THR A N 1
ATOM 789 C CA . THR A 1 96 ? 19.420 -2.345 -9.185 1.00 91.44 96 THR A CA 1
ATOM 790 C C . THR A 1 96 ? 20.497 -1.966 -10.200 1.00 91.44 96 THR A C 1
ATOM 792 O O . THR A 1 96 ? 20.756 -0.775 -10.410 1.00 91.44 96 THR A O 1
ATOM 795 N N . ARG A 1 97 ? 21.082 -2.958 -10.880 1.00 90.50 97 A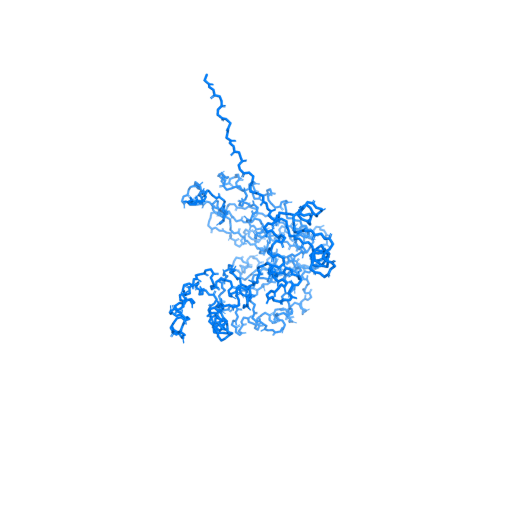RG A N 1
ATOM 796 C CA . ARG A 1 97 ? 22.129 -2.762 -11.888 1.00 90.50 97 ARG A CA 1
ATOM 797 C C . ARG A 1 97 ? 21.664 -1.825 -13.003 1.00 90.50 97 ARG A C 1
ATOM 799 O O . ARG A 1 97 ? 20.621 -2.013 -13.633 1.00 90.50 97 ARG A O 1
ATOM 806 N N . THR A 1 98 ? 22.471 -0.803 -13.280 1.00 90.44 98 THR A N 1
ATOM 807 C CA . THR A 1 98 ? 22.219 0.128 -14.387 1.00 90.44 98 THR A CA 1
ATOM 808 C C . THR A 1 98 ? 22.637 -0.481 -15.725 1.00 90.44 98 THR A C 1
ATOM 810 O O . THR A 1 98 ? 23.403 -1.442 -15.781 1.00 90.44 98 THR A O 1
ATOM 813 N N . LEU A 1 99 ? 22.179 0.106 -16.837 1.00 89.69 99 LEU A N 1
ATOM 814 C CA . LEU A 1 99 ? 22.617 -0.318 -18.174 1.00 89.69 99 LEU A CA 1
ATOM 815 C C . LEU A 1 99 ? 24.139 -0.229 -18.349 1.00 89.69 99 LEU A C 1
ATOM 817 O O . LEU A 1 99 ? 24.708 -1.061 -19.050 1.00 89.69 99 LEU A O 1
ATOM 821 N N . ASP A 1 100 ? 24.784 0.757 -17.724 1.00 89.50 100 ASP A N 1
ATOM 822 C CA . ASP A 1 100 ? 26.235 0.924 -17.806 1.00 89.50 100 ASP A CA 1
ATOM 823 C C . ASP A 1 100 ? 26.962 -0.153 -16.991 1.00 89.50 100 ASP A C 1
ATOM 825 O O . ASP A 1 100 ? 27.869 -0.786 -17.522 1.00 89.50 100 ASP A O 1
ATOM 829 N N . MET A 1 101 ? 26.484 -0.478 -15.783 1.00 91.75 101 MET A N 1
ATOM 830 C CA . MET A 1 101 ? 27.025 -1.592 -14.987 1.00 91.75 101 MET A CA 1
ATOM 831 C C . MET A 1 101 ? 26.887 -2.932 -15.718 1.00 91.75 101 MET A C 1
ATOM 833 O O . MET A 1 101 ? 27.846 -3.687 -15.828 1.00 91.75 101 MET A O 1
ATOM 837 N N . ILE A 1 102 ? 25.708 -3.219 -16.283 1.00 91.56 102 ILE A N 1
ATOM 838 C CA . ILE A 1 102 ? 25.482 -4.450 -17.060 1.00 91.56 102 ILE A CA 1
ATOM 839 C C . ILE A 1 102 ? 26.411 -4.491 -18.279 1.00 91.56 102 ILE A C 1
ATOM 841 O O . ILE A 1 102 ? 26.917 -5.549 -18.648 1.00 91.56 102 ILE A O 1
ATOM 845 N N . LYS A 1 103 ? 26.637 -3.346 -18.930 1.00 90.38 103 LYS A N 1
ATOM 846 C CA . LYS A 1 103 ? 27.558 -3.247 -20.062 1.00 90.38 103 LYS A CA 1
ATOM 847 C C . LYS A 1 103 ? 28.998 -3.556 -19.644 1.00 90.38 103 LYS A C 1
ATOM 849 O O . LYS A 1 103 ? 29.652 -4.308 -20.361 1.00 90.38 103 LYS A O 1
ATOM 854 N N . GLU A 1 104 ? 29.473 -2.994 -18.537 1.00 90.56 104 GLU A N 1
ATOM 855 C CA . GLU A 1 104 ? 30.818 -3.244 -18.002 1.00 90.56 104 GLU A CA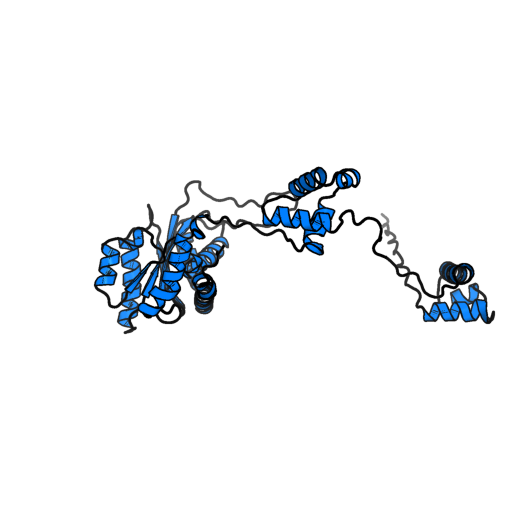 1
ATOM 856 C C . GLU A 1 104 ? 31.015 -4.733 -17.676 1.00 90.56 104 GLU A C 1
ATOM 858 O O . GLU A 1 104 ? 31.964 -5.346 -18.164 1.00 90.56 104 GLU A O 1
ATOM 863 N N . GLU A 1 105 ? 30.060 -5.347 -16.972 1.00 91.62 105 GLU A N 1
ATOM 864 C CA . GLU A 1 105 ? 30.068 -6.779 -16.632 1.00 91.62 105 GLU A CA 1
ATOM 865 C C . GLU A 1 105 ? 30.058 -7.678 -17.880 1.00 91.62 105 GLU A C 1
ATOM 867 O O . GLU A 1 105 ? 30.779 -8.676 -17.966 1.00 91.62 105 GLU A O 1
ATOM 872 N N . LEU A 1 106 ? 29.265 -7.317 -18.894 1.00 90.19 106 LEU A N 1
ATOM 873 C CA . LEU A 1 106 ? 29.238 -8.033 -20.170 1.00 90.19 106 LEU A CA 1
ATOM 874 C C . LEU A 1 106 ? 30.566 -7.940 -20.915 1.00 90.19 106 LEU A C 1
ATOM 876 O O . LEU A 1 106 ? 30.985 -8.927 -21.509 1.00 90.19 106 LEU A O 1
ATOM 880 N N . GLN A 1 107 ? 31.211 -6.773 -20.917 1.00 90.06 107 GLN A N 1
ATOM 881 C CA . GLN A 1 107 ? 32.501 -6.584 -21.583 1.00 90.06 107 GLN A CA 1
ATOM 882 C C . GLN A 1 107 ? 33.632 -7.309 -20.848 1.00 90.06 107 GLN A C 1
ATOM 884 O O . GLN A 1 107 ? 34.529 -7.833 -21.504 1.00 90.06 107 GLN A O 1
ATOM 889 N N . ALA A 1 108 ? 33.570 -7.380 -19.515 1.00 89.44 108 ALA A N 1
ATOM 890 C CA . ALA A 1 108 ? 34.523 -8.132 -18.706 1.00 89.44 108 ALA A CA 1
ATOM 891 C C . ALA A 1 108 ? 34.406 -9.648 -18.936 1.00 89.44 108 ALA A C 1
ATOM 893 O O . ALA A 1 108 ? 35.418 -10.324 -19.117 1.00 89.44 108 ALA A O 1
ATOM 894 N N . LYS A 1 109 ? 33.177 -10.187 -18.971 1.00 90.19 109 LYS A N 1
ATOM 895 C CA . LYS A 1 109 ? 32.937 -11.629 -19.158 1.00 90.19 109 LYS A CA 1
ATOM 896 C C . LYS A 1 109 ? 33.035 -12.087 -20.616 1.00 90.19 109 LYS A C 1
ATOM 898 O O . LYS A 1 109 ? 33.416 -13.228 -20.867 1.00 90.19 109 LYS A O 1
ATOM 903 N N . PHE A 1 110 ? 32.701 -11.214 -21.566 1.00 89.81 110 PHE A N 1
ATOM 904 C CA . PHE A 1 110 ? 32.711 -11.491 -23.006 1.00 89.81 110 PHE A CA 1
ATOM 905 C C . PHE A 1 110 ? 33.517 -10.414 -23.750 1.00 89.81 110 PHE A C 1
ATOM 907 O O . PHE A 1 110 ? 32.933 -9.466 -24.298 1.00 89.81 110 PHE A O 1
ATOM 914 N N . PRO A 1 111 ? 34.859 -10.534 -23.797 1.00 84.62 111 PRO A N 1
ATOM 915 C CA . PRO A 1 111 ? 35.725 -9.564 -24.467 1.00 84.62 111 PRO A CA 1
ATOM 916 C C . PRO A 1 111 ? 35.354 -9.329 -25.939 1.00 84.62 111 PRO A C 1
ATOM 918 O O . PRO A 1 111 ? 35.505 -8.218 -26.441 1.00 84.62 111 PRO A O 1
ATOM 921 N N . GLU A 1 112 ? 34.757 -10.317 -26.621 1.00 84.31 112 GLU A N 1
ATOM 922 C CA . GLU A 1 112 ? 34.284 -10.183 -28.005 1.00 84.31 112 GLU A CA 1
ATOM 923 C C . GLU A 1 112 ? 33.192 -9.112 -28.187 1.00 84.31 112 GLU A C 1
ATOM 925 O O . GLU A 1 112 ? 32.907 -8.673 -29.308 1.00 84.31 112 GLU A O 1
ATOM 930 N N . LEU A 1 113 ? 32.533 -8.705 -27.098 1.00 82.25 113 LEU A N 1
ATOM 931 C CA . LEU A 1 113 ? 31.540 -7.638 -27.104 1.00 82.25 113 LEU A CA 1
ATOM 932 C C . LEU A 1 113 ? 32.159 -6.247 -26.954 1.00 82.25 113 LEU A C 1
ATOM 934 O O . LEU A 1 113 ? 31.521 -5.265 -27.355 1.00 82.25 113 LEU A O 1
ATOM 938 N N . ALA A 1 114 ? 33.375 -6.148 -26.410 1.00 76.69 114 ALA A N 1
ATOM 939 C CA . ALA A 1 114 ? 34.097 -4.886 -26.295 1.00 76.69 114 ALA A CA 1
ATOM 940 C C . ALA A 1 114 ? 34.391 -4.315 -27.690 1.00 76.69 114 ALA A C 1
ATOM 942 O O . ALA A 1 114 ? 33.988 -3.186 -27.984 1.00 76.69 114 ALA A O 1
ATOM 943 N N . ASP A 1 115 ? 34.924 -5.149 -28.585 1.00 73.38 115 ASP A N 1
ATOM 944 C CA . ASP A 1 115 ? 35.260 -4.780 -29.967 1.00 73.38 115 ASP A CA 1
ATOM 945 C C . ASP A 1 115 ? 34.025 -4.430 -30.807 1.00 73.38 115 ASP A C 1
ATOM 947 O O . ASP A 1 115 ? 34.046 -3.548 -31.667 1.00 73.38 115 ASP A O 1
ATOM 951 N N . LYS A 1 116 ? 32.894 -5.092 -30.535 1.00 75.69 116 LYS A N 1
ATOM 952 C CA . LYS A 1 116 ? 31.627 -4.854 -31.246 1.00 75.69 116 LYS A CA 1
ATOM 953 C C . LYS A 1 116 ? 30.931 -3.562 -30.814 1.00 75.69 116 LYS A C 1
ATOM 955 O O . LYS A 1 116 ? 29.970 -3.153 -31.478 1.00 75.69 116 LYS A O 1
ATOM 960 N N . GLY A 1 117 ? 31.354 -2.932 -29.717 1.00 75.25 117 GLY A N 1
ATOM 961 C CA . GLY A 1 117 ? 30.799 -1.686 -29.189 1.00 75.25 117 GLY A CA 1
ATOM 962 C C . GLY A 1 117 ? 29.331 -1.804 -28.764 1.00 75.25 117 GLY A C 1
ATOM 963 O O . GLY A 1 117 ? 28.407 -1.573 -29.555 1.00 75.25 117 GLY A O 1
ATOM 964 N N . ILE A 1 118 ? 29.082 -2.136 -27.496 1.00 81.56 118 ILE A N 1
ATOM 965 C CA . ILE A 1 118 ? 27.724 -2.175 -26.935 1.00 81.56 118 ILE A CA 1
ATOM 966 C C . ILE A 1 118 ? 27.173 -0.747 -26.781 1.00 81.56 118 ILE A C 1
ATOM 968 O O . ILE A 1 118 ? 27.732 0.080 -26.053 1.00 81.56 118 ILE A O 1
ATOM 972 N N . SER A 1 119 ? 26.042 -0.462 -27.435 1.00 83.88 119 SER A N 1
ATOM 973 C CA . SER A 1 119 ? 25.278 0.770 -27.214 1.00 83.88 119 SER A CA 1
ATOM 974 C C . SER A 1 119 ? 24.185 0.557 -26.166 1.00 83.88 119 SER A C 1
ATOM 976 O O . SER A 1 119 ? 23.543 -0.497 -26.147 1.00 83.88 119 SER A O 1
ATOM 978 N N . ALA A 1 120 ? 23.911 1.579 -25.348 1.00 84.25 120 ALA A N 1
ATOM 979 C CA . ALA A 1 120 ? 22.858 1.534 -24.328 1.00 84.25 120 ALA A CA 1
ATOM 980 C C . ALA A 1 120 ? 21.482 1.174 -24.923 1.00 84.25 120 ALA A C 1
ATOM 982 O O . ALA A 1 120 ? 20.763 0.338 -24.387 1.00 84.25 120 ALA A O 1
ATOM 983 N N . SER A 1 121 ? 21.140 1.715 -26.099 1.00 84.75 121 SER A N 1
ATOM 984 C CA . SER A 1 121 ? 19.885 1.384 -26.794 1.00 84.75 121 SER A CA 1
ATOM 985 C C . SER A 1 121 ? 19.854 -0.036 -27.373 1.00 84.75 121 SER A C 1
ATOM 987 O O . SER A 1 121 ? 18.781 -0.568 -27.652 1.00 84.75 121 SER A O 1
ATOM 989 N N . GLY A 1 122 ? 21.013 -0.648 -27.633 1.00 85.81 122 GLY A N 1
ATOM 990 C CA . GLY A 1 122 ? 21.107 -2.057 -28.020 1.00 85.81 122 GLY A CA 1
ATOM 991 C C . GLY A 1 122 ? 20.856 -2.976 -26.828 1.00 85.81 122 GLY A C 1
ATOM 992 O O . GLY A 1 122 ? 20.068 -3.911 -26.941 1.00 85.81 122 GLY A O 1
ATOM 993 N N . LEU A 1 123 ? 21.470 -2.658 -25.688 1.00 87.44 123 LEU A N 1
ATOM 994 C CA . LEU A 1 123 ? 21.297 -3.397 -24.440 1.00 87.44 123 LEU A CA 1
ATOM 995 C C . LEU A 1 123 ? 19.866 -3.283 -23.895 1.00 87.44 123 LEU A C 1
ATOM 997 O O . LEU A 1 123 ? 19.268 -4.287 -23.527 1.00 87.44 123 LEU A O 1
ATOM 1001 N N . TRP A 1 124 ? 19.271 -2.089 -23.940 1.00 88.62 124 TRP A N 1
ATOM 1002 C CA . TRP A 1 124 ? 17.874 -1.889 -23.551 1.00 88.62 124 TRP A CA 1
ATOM 1003 C C . TRP A 1 124 ? 16.899 -2.725 -24.396 1.00 88.62 124 TRP A C 1
ATOM 1005 O O . TRP A 1 124 ? 15.992 -3.341 -23.847 1.00 88.62 124 TRP A O 1
ATOM 1015 N N . ARG A 1 125 ? 17.106 -2.807 -25.721 1.00 86.19 125 ARG A N 1
ATOM 1016 C CA . ARG A 1 125 ? 16.282 -3.667 -26.592 1.00 86.19 125 ARG A CA 1
ATOM 1017 C C . ARG A 1 125 ? 16.452 -5.146 -26.265 1.00 86.19 125 ARG A C 1
ATOM 1019 O O . ARG A 1 125 ? 15.471 -5.873 -26.270 1.00 86.19 125 ARG A O 1
ATOM 1026 N N . LEU A 1 126 ? 17.675 -5.591 -25.968 1.00 87.31 126 LEU A N 1
ATOM 1027 C CA . LEU A 1 126 ? 17.917 -6.964 -25.523 1.00 87.31 126 LEU A CA 1
ATOM 1028 C C . LEU A 1 126 ? 17.121 -7.268 -24.244 1.00 87.31 126 LEU A C 1
ATOM 1030 O O . LEU A 1 126 ? 16.378 -8.246 -24.219 1.00 87.31 126 LEU A O 1
ATOM 1034 N N . LEU A 1 127 ? 17.227 -6.401 -23.233 1.00 89.06 127 LEU A N 1
ATOM 1035 C CA . LEU A 1 127 ? 16.492 -6.523 -21.972 1.00 89.06 127 LEU A CA 1
ATOM 1036 C C . LEU A 1 127 ? 14.978 -6.582 -22.196 1.00 89.06 127 LEU A C 1
ATOM 1038 O O . LEU A 1 127 ? 14.346 -7.547 -21.782 1.00 89.06 127 LEU A O 1
ATOM 1042 N N . ALA A 1 128 ? 14.411 -5.596 -22.895 1.00 87.75 128 ALA A N 1
ATOM 1043 C CA . ALA A 1 128 ? 12.965 -5.459 -23.039 1.00 87.75 128 ALA A CA 1
ATOM 1044 C C . ALA A 1 128 ? 12.342 -6.467 -24.020 1.00 87.75 128 ALA A C 1
ATOM 1046 O O . ALA A 1 128 ? 11.273 -7.001 -23.745 1.00 87.75 128 ALA A O 1
ATOM 1047 N N . GLU A 1 129 ? 12.980 -6.720 -25.168 1.00 84.75 129 GLU A N 1
ATOM 1048 C CA . GLU A 1 129 ? 12.372 -7.493 -26.264 1.00 84.75 129 GLU A CA 1
ATOM 1049 C C . GLU A 1 129 ? 12.734 -8.982 -26.238 1.00 84.75 129 GLU A C 1
ATOM 1051 O O . GLU A 1 129 ? 11.971 -9.792 -26.759 1.00 84.75 129 GLU A O 1
ATOM 1056 N N . ARG A 1 130 ? 13.901 -9.356 -25.692 1.00 83.62 130 ARG A N 1
ATOM 1057 C CA . ARG A 1 130 ? 14.376 -10.754 -25.704 1.00 83.62 130 ARG A CA 1
ATOM 1058 C C . ARG A 1 130 ? 14.373 -11.410 -24.332 1.00 83.62 130 ARG A C 1
ATOM 1060 O O . ARG A 1 130 ? 14.013 -12.575 -24.253 1.00 83.62 130 ARG A O 1
ATOM 1067 N N . ILE A 1 131 ? 14.804 -10.696 -23.291 1.00 87.50 131 ILE A N 1
ATOM 1068 C CA . ILE A 1 131 ? 14.891 -11.251 -21.929 1.00 87.50 131 ILE A CA 1
ATOM 1069 C C . ILE A 1 131 ? 13.581 -11.005 -21.156 1.00 87.50 131 ILE A C 1
ATOM 1071 O O . ILE A 1 131 ? 13.197 -11.808 -20.317 1.00 87.50 131 ILE A O 1
ATOM 1075 N N . GLY A 1 132 ? 12.855 -9.926 -21.469 1.00 88.56 132 GLY A N 1
ATOM 1076 C CA . GLY A 1 132 ? 11.581 -9.583 -20.828 1.00 88.56 132 GLY A CA 1
ATOM 1077 C C . GLY A 1 132 ? 11.714 -8.714 -19.573 1.00 88.56 132 GLY A C 1
ATOM 1078 O O . GLY A 1 132 ? 10.759 -8.583 -18.810 1.00 88.56 132 GLY A O 1
ATOM 1079 N N . PHE A 1 133 ? 12.870 -8.081 -19.358 1.00 89.00 133 PHE A N 1
ATOM 1080 C CA . PHE A 1 133 ? 13.086 -7.151 -18.251 1.00 89.00 133 PHE A CA 1
ATOM 1081 C C . PHE A 1 133 ? 12.708 -5.724 -18.651 1.00 89.00 133 PHE A C 1
ATOM 1083 O O . PHE A 1 133 ? 13.183 -5.173 -19.646 1.00 89.00 133 PHE A O 1
ATOM 1090 N N . THR A 1 134 ? 11.881 -5.087 -17.825 1.00 88.25 134 THR A N 1
ATOM 1091 C CA . THR A 1 134 ? 11.489 -3.678 -17.968 1.00 88.25 134 THR A CA 1
ATOM 1092 C C . THR A 1 134 ? 11.904 -2.894 -16.735 1.00 88.25 134 THR A C 1
ATOM 1094 O O . THR A 1 134 ? 11.759 -3.396 -15.621 1.00 88.25 134 THR A O 1
ATOM 1097 N N . LEU A 1 135 ? 12.332 -1.642 -16.909 1.00 87.62 135 LEU A N 1
ATOM 1098 C CA . LEU A 1 135 ? 12.676 -0.777 -15.783 1.00 87.62 135 LEU A CA 1
ATOM 1099 C C . LEU A 1 135 ? 11.432 -0.483 -14.930 1.00 87.62 135 LEU A C 1
ATOM 1101 O O . LEU A 1 135 ? 10.461 0.106 -15.409 1.00 87.62 135 LEU A O 1
ATOM 1105 N N . LYS A 1 136 ? 11.480 -0.881 -13.658 1.00 85.88 136 LYS A N 1
ATOM 1106 C CA . LYS A 1 136 ? 10.437 -0.639 -12.653 1.00 85.88 136 LYS A CA 1
ATOM 1107 C C . LYS A 1 136 ? 11.009 0.192 -11.508 1.00 85.88 136 LYS A C 1
ATOM 1109 O O . LYS A 1 136 ? 12.219 0.303 -11.342 1.00 85.88 136 LYS A O 1
ATOM 1114 N N . ARG A 1 137 ? 10.132 0.805 -10.712 1.00 84.00 137 ARG A N 1
ATOM 1115 C CA . ARG A 1 137 ? 10.550 1.510 -9.496 1.00 84.00 137 ARG A CA 1
ATOM 1116 C C . ARG A 1 137 ? 10.858 0.489 -8.403 1.00 84.00 137 ARG A C 1
ATOM 1118 O O . ARG A 1 137 ? 9.960 -0.251 -8.013 1.00 84.00 137 ARG A O 1
ATOM 1125 N N . THR A 1 138 ? 12.082 0.496 -7.887 1.00 84.50 138 THR A N 1
ATOM 1126 C CA . THR A 1 138 ? 12.485 -0.357 -6.763 1.00 84.50 138 THR A CA 1
ATOM 1127 C C . THR A 1 138 ? 11.747 0.041 -5.484 1.00 84.50 138 THR A C 1
ATOM 1129 O O . THR A 1 138 ? 11.527 1.228 -5.215 1.00 84.50 138 THR A O 1
ATOM 1132 N N . LYS A 1 139 ? 11.364 -0.961 -4.694 1.00 80.75 139 LYS A N 1
ATOM 1133 C CA . LYS A 1 139 ? 10.745 -0.811 -3.377 1.00 80.75 139 LYS A CA 1
ATOM 1134 C C . LYS A 1 139 ? 11.745 -1.303 -2.336 1.00 80.75 139 LYS A C 1
ATOM 1136 O O . LYS A 1 139 ? 12.200 -2.435 -2.426 1.00 80.75 139 LYS A O 1
ATOM 1141 N N . ALA A 1 140 ? 12.088 -0.453 -1.372 1.00 80.75 140 ALA A N 1
ATOM 1142 C CA . ALA A 1 140 ? 12.870 -0.889 -0.224 1.00 80.75 140 ALA A CA 1
ATOM 1143 C C . ALA A 1 140 ? 11.982 -1.765 0.667 1.00 80.75 140 ALA A C 1
ATOM 1145 O O . ALA A 1 140 ? 10.886 -1.348 1.050 1.00 80.75 140 ALA A O 1
ATOM 1146 N N . VAL A 1 141 ? 12.452 -2.971 0.964 1.00 80.31 141 VAL A N 1
ATOM 1147 C CA . VAL A 1 141 ? 11.781 -3.931 1.836 1.00 80.31 141 VAL A CA 1
ATOM 1148 C C . VAL A 1 141 ? 12.779 -4.324 2.913 1.00 80.31 141 VAL A C 1
ATOM 1150 O O . VAL A 1 141 ? 13.905 -4.695 2.598 1.00 80.31 141 VAL A O 1
ATOM 1153 N N . GLU A 1 142 ? 12.395 -4.187 4.180 1.00 81.81 142 GLU A N 1
ATOM 1154 C CA . GLU A 1 142 ? 13.245 -4.632 5.284 1.00 81.81 142 GLU A CA 1
ATOM 1155 C C . GLU A 1 142 ? 13.367 -6.156 5.267 1.00 81.81 142 GLU A C 1
ATOM 1157 O O . GLU A 1 142 ? 12.355 -6.853 5.206 1.00 81.81 142 GLU A O 1
ATOM 1162 N N . GLU A 1 143 ? 14.590 -6.669 5.393 1.00 81.94 143 GLU A N 1
ATOM 1163 C CA . GLU A 1 143 ? 14.885 -8.109 5.426 1.00 81.94 143 GLU A CA 1
ATOM 1164 C C . GLU A 1 143 ? 14.056 -8.844 6.491 1.00 81.94 143 GLU A C 1
ATOM 1166 O O . GLU A 1 143 ? 13.487 -9.904 6.235 1.00 81.94 143 GLU A O 1
ATOM 1171 N N . ARG A 1 144 ? 13.866 -8.210 7.660 1.00 85.25 144 ARG A N 1
ATOM 1172 C CA . ARG A 1 144 ? 13.052 -8.746 8.763 1.00 85.25 144 ARG A CA 1
ATOM 1173 C C . ARG A 1 144 ? 11.622 -9.101 8.359 1.00 85.25 144 ARG A C 1
ATOM 1175 O O . ARG A 1 144 ? 11.040 -9.983 8.979 1.00 85.25 144 ARG A O 1
ATOM 1182 N N . ARG A 1 145 ? 11.060 -8.467 7.322 1.00 84.00 145 ARG A N 1
ATOM 1183 C CA . ARG A 1 145 ? 9.709 -8.759 6.812 1.00 84.00 145 ARG A CA 1
ATOM 1184 C C . ARG A 1 145 ? 9.550 -10.223 6.383 1.00 84.00 145 ARG A C 1
ATOM 1186 O O . ARG A 1 145 ? 8.463 -10.781 6.522 1.00 84.00 145 ARG A O 1
ATOM 1193 N N . ASN A 1 146 ? 10.624 -10.838 5.892 1.00 88.38 146 ASN A N 1
ATOM 1194 C CA . ASN A 1 146 ? 10.658 -12.233 5.456 1.00 88.38 146 ASN A CA 1
ATOM 1195 C C . ASN A 1 146 ? 11.561 -13.102 6.344 1.00 88.38 146 ASN A C 1
ATOM 1197 O O . ASN A 1 146 ? 11.956 -14.186 5.931 1.00 88.38 146 ASN A O 1
ATOM 1201 N N . SER A 1 147 ? 11.851 -12.676 7.581 1.00 90.62 147 SER A N 1
ATOM 1202 C CA . SER A 1 147 ? 12.513 -13.575 8.530 1.00 90.62 147 SER A CA 1
ATOM 1203 C C . SER A 1 147 ? 11.605 -14.775 8.850 1.00 90.62 147 SER A C 1
ATOM 1205 O O . SER A 1 147 ? 10.375 -14.618 8.839 1.00 90.62 147 SER A O 1
ATOM 1207 N N . PRO A 1 148 ? 12.166 -15.955 9.170 1.00 92.56 148 PRO A N 1
ATOM 1208 C CA . PRO A 1 148 ? 11.377 -17.135 9.526 1.00 92.56 148 PRO A CA 1
ATOM 1209 C C . PRO A 1 148 ? 10.358 -16.861 10.641 1.00 92.56 148 PRO A C 1
ATOM 1211 O O . PRO A 1 148 ? 9.214 -17.302 10.566 1.00 92.56 148 PRO A O 1
ATOM 1214 N N . GLU A 1 149 ? 10.724 -16.049 11.637 1.00 91.62 149 GLU A N 1
ATOM 1215 C CA . GLU A 1 149 ? 9.837 -15.675 12.743 1.00 91.62 149 GLU A CA 1
ATOM 1216 C C . GLU A 1 149 ? 8.647 -14.838 12.258 1.00 91.62 149 GLU A C 1
ATOM 1218 O O . GLU A 1 149 ? 7.513 -15.046 12.686 1.00 91.62 149 GLU A O 1
ATOM 1223 N N . THR A 1 150 ? 8.895 -13.891 11.354 1.00 90.00 150 THR A N 1
ATOM 1224 C CA . THR A 1 150 ? 7.869 -13.013 10.778 1.00 90.00 150 THR A CA 1
ATOM 1225 C C . THR A 1 150 ? 6.957 -13.794 9.824 1.00 90.00 150 THR A C 1
ATOM 1227 O O . THR A 1 150 ? 5.756 -13.537 9.761 1.00 90.00 150 THR A O 1
ATOM 1230 N N . ILE A 1 151 ? 7.487 -14.784 9.097 1.00 91.62 151 ILE A N 1
ATOM 1231 C CA . ILE A 1 151 ? 6.693 -15.723 8.288 1.00 91.62 151 ILE A CA 1
ATOM 1232 C C . ILE A 1 151 ? 5.753 -16.546 9.182 1.00 91.62 151 ILE A C 1
ATOM 1234 O O . ILE A 1 151 ? 4.548 -16.575 8.926 1.00 91.62 151 ILE A O 1
ATOM 1238 N N . GLU A 1 152 ? 6.256 -17.137 10.269 1.00 93.06 152 GLU A N 1
ATOM 1239 C CA . GLU A 1 152 ? 5.412 -17.899 11.201 1.00 93.06 152 GLU A CA 1
ATOM 1240 C C . GLU A 1 152 ? 4.360 -17.019 11.887 1.00 93.06 152 GLU A C 1
ATOM 1242 O O . GLU A 1 152 ? 3.203 -17.417 12.002 1.00 93.06 152 GLU A O 1
ATOM 1247 N N . GLN A 1 153 ? 4.699 -15.783 12.268 1.00 91.75 153 GLN A N 1
ATOM 1248 C CA . GLN A 1 153 ? 3.723 -14.851 12.848 1.00 91.75 153 GLN A CA 1
ATOM 1249 C C . GLN A 1 153 ? 2.558 -14.539 11.896 1.00 91.75 153 GLN A C 1
ATOM 1251 O O . GLN A 1 153 ? 1.428 -14.362 12.362 1.00 91.75 153 GLN A O 1
ATOM 1256 N N . ARG A 1 154 ? 2.801 -14.477 10.577 1.00 91.06 154 ARG A N 1
ATOM 1257 C CA . ARG A 1 154 ? 1.736 -14.312 9.568 1.00 91.06 154 ARG A CA 1
ATOM 1258 C C . ARG A 1 154 ? 0.849 -15.529 9.489 1.00 91.06 154 ARG A C 1
ATOM 1260 O O . ARG A 1 154 ? -0.372 -15.385 9.494 1.00 91.06 154 ARG A O 1
ATOM 1267 N N . TYR A 1 155 ? 1.473 -16.699 9.409 1.00 93.38 155 TYR A N 1
ATOM 1268 C CA . TYR A 1 155 ? 0.763 -17.964 9.377 1.00 93.38 155 TYR A CA 1
ATOM 1269 C C . TYR A 1 155 ? -0.139 -18.090 10.607 1.00 93.38 155 TYR A C 1
ATOM 1271 O O . TYR A 1 155 ? -1.343 -18.285 10.479 1.00 93.38 155 TYR A O 1
ATOM 1279 N N . ASP A 1 156 ? 0.411 -17.870 11.800 1.00 94.06 156 ASP A N 1
ATOM 1280 C CA . ASP A 1 156 ? -0.337 -17.934 13.052 1.00 94.06 156 ASP A CA 1
ATOM 1281 C C . ASP A 1 156 ? -1.466 -16.901 13.109 1.00 94.06 156 ASP A C 1
ATOM 1283 O O . ASP A 1 156 ? -2.558 -17.195 13.598 1.00 94.06 156 ASP A O 1
ATOM 1287 N N . TYR A 1 157 ? -1.239 -15.692 12.593 1.00 93.81 157 TYR A N 1
ATOM 1288 C CA . TYR A 1 157 ? -2.280 -14.676 12.523 1.00 93.81 157 TYR A CA 1
ATOM 1289 C C . TYR A 1 157 ? -3.440 -15.115 11.618 1.00 93.81 157 TYR A C 1
ATOM 1291 O O . TYR A 1 157 ? -4.580 -15.148 12.079 1.00 93.81 157 TYR A O 1
ATOM 1299 N N . VAL A 1 158 ? -3.158 -15.479 10.364 1.00 93.88 158 VAL A N 1
ATOM 1300 C CA . VAL A 1 158 ? -4.185 -15.781 9.353 1.00 93.88 158 VAL A CA 1
ATOM 1301 C C . VAL A 1 158 ? -4.861 -17.128 9.601 1.00 93.88 158 VAL A C 1
ATOM 1303 O O . VAL A 1 158 ? -6.081 -17.218 9.517 1.00 93.88 158 VAL A O 1
ATOM 1306 N N . VAL A 1 159 ? -4.089 -18.167 9.922 1.00 94.56 159 VAL A N 1
ATOM 1307 C CA . VAL A 1 159 ? -4.575 -19.555 9.976 1.00 94.56 159 VAL A CA 1
ATOM 1308 C C . VAL A 1 159 ? -5.130 -19.922 11.349 1.00 94.56 159 VAL A C 1
ATOM 1310 O O . VAL A 1 159 ? -6.080 -20.696 11.428 1.00 94.56 159 VAL A O 1
ATOM 1313 N N . LYS A 1 160 ? -4.577 -19.368 12.437 1.00 93.69 160 LYS A N 1
ATOM 1314 C CA . LYS A 1 160 ? -5.023 -19.689 13.805 1.00 93.69 160 LYS A CA 1
ATOM 1315 C C . LYS A 1 160 ? -5.881 -18.575 14.392 1.00 93.69 160 LYS A C 1
ATOM 1317 O O . LYS A 1 160 ? -7.054 -18.774 14.689 1.00 93.69 160 LYS A O 1
ATOM 1322 N N . ARG A 1 161 ? -5.327 -17.364 14.506 1.00 93.69 161 ARG A N 1
ATOM 1323 C CA . ARG A 1 161 ? -5.965 -16.274 15.259 1.00 93.69 161 ARG A CA 1
ATOM 1324 C C . ARG A 1 161 ? -7.259 -15.774 14.618 1.00 93.69 161 ARG A C 1
ATOM 1326 O O . ARG A 1 161 ? -8.197 -15.488 15.363 1.00 93.69 161 ARG A O 1
ATOM 1333 N N . LEU A 1 162 ? -7.309 -15.607 13.289 1.00 94.25 162 LEU A N 1
ATOM 1334 C CA . LEU A 1 162 ? -8.532 -15.134 12.630 1.00 94.25 162 LEU A CA 1
ATOM 1335 C C . LEU A 1 162 ? -9.688 -16.136 12.816 1.00 94.25 162 LEU A C 1
ATOM 1337 O O . LEU A 1 162 ? -10.714 -15.718 13.363 1.00 94.25 162 LEU A O 1
ATOM 1341 N N . PRO A 1 163 ? -9.545 -17.438 12.482 1.00 94.31 163 PRO A N 1
ATOM 1342 C CA . PRO A 1 163 ? -10.642 -18.394 12.621 1.00 94.31 163 PRO A CA 1
ATOM 1343 C C . PRO A 1 163 ? -11.042 -18.656 14.075 1.00 94.31 163 PRO A C 1
ATOM 1345 O O . PRO A 1 163 ? -12.231 -18.619 14.382 1.00 94.31 163 PRO A O 1
ATOM 1348 N N . GLU A 1 164 ? -10.081 -18.838 14.992 1.00 94.44 164 GLU A N 1
ATOM 1349 C CA . GLU A 1 164 ? -10.356 -19.105 16.418 1.00 94.44 164 GLU A CA 1
ATOM 1350 C C . GLU A 1 164 ? -11.200 -18.008 17.075 1.00 94.44 164 GLU A C 1
ATOM 1352 O O . GLU A 1 164 ? -12.002 -18.269 17.971 1.00 94.44 164 GLU A O 1
ATOM 1357 N N . ARG A 1 165 ? -11.018 -16.760 16.635 1.00 93.50 165 ARG A N 1
ATOM 1358 C CA . ARG A 1 165 ? -11.746 -15.601 17.162 1.00 93.50 165 ARG A CA 1
ATOM 1359 C C . ARG A 1 165 ? -12.979 -15.244 16.330 1.00 93.50 165 ARG A C 1
ATOM 1361 O O . ARG A 1 165 ? -13.681 -14.309 16.706 1.00 93.50 165 ARG A O 1
ATOM 1368 N N . GLY A 1 166 ? -13.240 -15.945 15.225 1.00 94.94 166 GLY A N 1
ATOM 1369 C CA . GLY A 1 166 ? -14.319 -15.617 14.292 1.00 94.94 166 GLY A CA 1
ATOM 1370 C C . GLY A 1 166 ? -14.140 -14.248 13.630 1.00 94.94 166 GLY A C 1
ATOM 1371 O O . GLY A 1 166 ? -15.117 -13.531 13.422 1.00 94.94 166 GLY A O 1
ATOM 1372 N N . ILE A 1 167 ? -12.896 -13.845 13.357 1.00 96.00 167 ILE A N 1
ATOM 1373 C CA . ILE A 1 167 ? -12.576 -12.563 12.721 1.00 96.00 167 ILE A CA 1
ATOM 1374 C C . ILE A 1 167 ? -12.741 -12.712 11.210 1.00 96.00 167 ILE A C 1
ATOM 1376 O O . ILE A 1 167 ? -12.059 -13.513 10.575 1.00 96.00 167 ILE A O 1
ATOM 1380 N N . SER A 1 168 ? -13.613 -11.896 10.630 1.00 96.44 168 SER A N 1
ATOM 1381 C CA . SER A 1 168 ? -13.862 -11.808 9.198 1.00 96.44 168 SER A CA 1
ATOM 1382 C C . SER A 1 168 ? -13.720 -10.355 8.760 1.00 96.44 168 SER A C 1
ATOM 1384 O O . SER A 1 168 ? -14.499 -9.478 9.141 1.00 96.44 168 SER A O 1
ATOM 1386 N N . TYR A 1 169 ? -12.712 -10.122 7.919 1.00 96.62 169 TYR A N 1
ATOM 1387 C CA . TYR A 1 169 ? -12.362 -8.797 7.410 1.00 96.62 169 TYR A CA 1
ATOM 1388 C C . TYR A 1 169 ? -13.531 -8.118 6.683 1.00 96.62 169 TYR A C 1
ATOM 1390 O O . TYR A 1 169 ? -13.665 -6.898 6.731 1.00 96.62 169 TYR A O 1
ATOM 1398 N N . GLU A 1 170 ? -14.395 -8.912 6.054 1.00 97.00 170 GLU A N 1
ATOM 1399 C CA . GLU A 1 170 ? -15.524 -8.434 5.258 1.00 97.00 170 GLU A CA 1
ATOM 1400 C C . GLU A 1 170 ? -16.773 -8.110 6.085 1.00 97.00 170 GLU A C 1
ATOM 1402 O O . GLU A 1 170 ? -17.643 -7.392 5.601 1.00 97.00 170 GLU A O 1
ATOM 1407 N N . THR A 1 171 ? -16.899 -8.645 7.307 1.00 95.75 171 THR A N 1
ATOM 1408 C CA . THR A 1 171 ? -18.183 -8.616 8.037 1.00 95.75 171 THR A CA 1
ATOM 1409 C C . THR A 1 171 ? -18.110 -7.997 9.423 1.00 95.75 171 THR A C 1
ATOM 1411 O O . THR A 1 171 ? -19.064 -7.346 9.838 1.00 95.75 171 THR A O 1
ATOM 1414 N N . ASN A 1 172 ? -17.016 -8.191 10.165 1.00 96.62 172 ASN A N 1
ATOM 1415 C CA . ASN A 1 172 ? -16.948 -7.781 11.569 1.00 96.62 172 ASN A CA 1
ATOM 1416 C C . ASN A 1 172 ? -15.634 -7.084 11.945 1.00 96.62 172 ASN A C 1
ATOM 1418 O O . ASN A 1 172 ? -15.326 -6.966 13.133 1.00 96.62 172 ASN A O 1
ATOM 1422 N N . CYS A 1 173 ? -14.880 -6.584 10.962 1.00 98.00 173 CYS A N 1
ATOM 1423 C CA . CYS A 1 173 ? -13.657 -5.818 11.182 1.00 98.00 173 CYS A CA 1
ATOM 1424 C C . CYS A 1 173 ? -13.825 -4.323 10.914 1.00 98.00 173 CYS A C 1
ATOM 1426 O O . CYS A 1 173 ? -14.437 -3.906 9.933 1.00 98.00 173 CYS A O 1
ATOM 1428 N N . ILE A 1 174 ? -13.179 -3.527 11.763 1.00 98.25 174 ILE A N 1
ATOM 1429 C CA . ILE A 1 174 ? -12.944 -2.102 11.549 1.00 98.25 174 ILE A CA 1
ATOM 1430 C C . ILE A 1 174 ? -11.442 -1.861 11.674 1.00 98.25 174 ILE A C 1
ATOM 1432 O O . ILE A 1 174 ? -10.850 -2.101 12.723 1.00 98.25 174 ILE A O 1
ATOM 1436 N N . PHE A 1 175 ? -10.821 -1.388 10.604 1.00 97.94 175 PHE A N 1
ATOM 1437 C CA . PHE A 1 175 ? -9.406 -1.048 10.542 1.00 97.94 175 PHE A CA 1
ATOM 1438 C C . PHE A 1 175 ? -9.230 0.391 10.999 1.00 97.94 175 PHE A C 1
ATOM 1440 O O . PHE A 1 175 ? -9.771 1.298 10.366 1.00 97.94 175 PHE A O 1
ATOM 1447 N N . VAL A 1 176 ? -8.513 0.598 12.102 1.00 97.00 176 VAL A N 1
ATOM 1448 C CA . VAL A 1 176 ? -8.286 1.922 12.691 1.00 97.00 176 VAL A CA 1
ATOM 1449 C C . VAL A 1 176 ? -6.803 2.202 12.818 1.00 97.00 176 VAL A C 1
ATOM 1451 O O . VAL A 1 176 ? -6.047 1.342 13.260 1.00 97.00 176 VAL A O 1
ATOM 1454 N N . ASP A 1 177 ? -6.387 3.407 12.446 1.00 94.75 177 ASP A N 1
ATOM 1455 C CA . ASP A 1 177 ? -4.985 3.801 12.555 1.00 94.75 177 ASP A CA 1
ATOM 1456 C C . ASP A 1 177 ? -4.791 5.322 12.414 1.00 94.75 177 ASP A C 1
ATOM 1458 O O . ASP A 1 177 ? -5.743 6.076 12.166 1.00 94.75 177 ASP A O 1
ATOM 1462 N N . GLU A 1 178 ? -3.547 5.772 12.575 1.00 92.38 178 GLU A N 1
ATOM 1463 C CA . GLU A 1 178 ? -3.089 7.145 12.399 1.00 92.38 178 GLU A CA 1
ATOM 1464 C C . GLU A 1 178 ? -2.134 7.276 11.203 1.00 92.38 178 GLU A C 1
ATOM 1466 O O . GLU A 1 178 ? -1.175 6.525 11.055 1.00 92.38 178 GLU A O 1
ATOM 1471 N N . ALA A 1 179 ? -2.299 8.332 10.405 1.00 89.06 179 ALA A N 1
ATOM 1472 C CA . ALA A 1 179 ? -1.275 8.766 9.464 1.00 89.06 179 ALA A CA 1
ATOM 1473 C C . ALA A 1 179 ? -0.902 10.240 9.630 1.00 89.06 179 ALA A C 1
ATOM 1475 O O . ALA A 1 179 ? -1.751 11.133 9.657 1.00 89.06 179 ALA A O 1
ATOM 1476 N N . GLY A 1 180 ? 0.406 10.503 9.627 1.00 85.69 180 GLY A N 1
ATOM 1477 C CA . GLY A 1 180 ? 0.965 11.848 9.548 1.00 85.69 180 GLY A CA 1
ATOM 1478 C C . GLY A 1 180 ? 0.916 12.434 8.131 1.00 85.69 180 GLY A C 1
ATOM 1479 O O . GLY A 1 180 ? 1.316 11.806 7.144 1.00 85.69 180 GLY A O 1
ATOM 1480 N N . PHE A 1 181 ? 0.478 13.685 8.044 1.00 78.81 181 PHE A N 1
ATOM 1481 C CA . PHE A 1 181 ? 0.458 14.533 6.859 1.00 78.81 181 PHE A CA 1
ATOM 1482 C C . PHE A 1 181 ? 1.322 15.760 7.125 1.00 78.81 181 PHE A C 1
ATOM 1484 O O . PHE A 1 181 ? 1.059 16.571 8.009 1.00 78.81 181 PHE A O 1
ATOM 1491 N N . ASN A 1 182 ? 2.375 15.906 6.334 1.00 75.69 182 ASN A N 1
ATOM 1492 C CA . ASN A 1 182 ? 3.226 17.082 6.343 1.00 75.69 182 ASN A CA 1
ATOM 1493 C C . ASN A 1 182 ? 2.673 18.128 5.351 1.00 75.69 182 ASN A C 1
ATOM 1495 O O . ASN A 1 182 ? 2.356 17.814 4.205 1.00 75.69 182 ASN A O 1
ATOM 1499 N N . ALA A 1 183 ? 2.564 19.389 5.775 1.00 66.94 183 ALA A N 1
ATOM 1500 C CA . ALA A 1 183 ? 2.047 20.469 4.927 1.00 66.94 183 ALA A CA 1
ATOM 1501 C C . ALA A 1 183 ? 2.832 20.709 3.619 1.00 66.94 183 ALA A C 1
ATOM 1503 O O . ALA A 1 183 ? 2.304 21.315 2.692 1.00 66.94 183 ALA A O 1
ATOM 1504 N N . ASN A 1 184 ? 4.058 20.194 3.519 1.00 72.19 184 ASN A N 1
ATOM 1505 C CA . ASN A 1 184 ? 4.906 20.243 2.331 1.00 72.19 184 ASN A CA 1
ATOM 1506 C C . ASN A 1 184 ? 4.769 18.997 1.434 1.00 72.19 184 ASN A C 1
ATOM 1508 O O . ASN A 1 184 ? 5.636 18.761 0.589 1.00 72.19 184 ASN A O 1
ATOM 1512 N N . LEU A 1 185 ? 3.729 18.168 1.608 1.00 73.31 185 LEU A N 1
ATOM 1513 C CA . LEU A 1 185 ? 3.476 17.022 0.730 1.00 73.31 185 LEU A CA 1
ATOM 1514 C C . LEU A 1 185 ? 3.287 17.490 -0.723 1.00 73.31 185 LEU A C 1
ATOM 1516 O O . LEU A 1 185 ? 2.241 18.016 -1.095 1.00 73.31 185 LEU A O 1
ATOM 1520 N N . ILE A 1 186 ? 4.286 17.226 -1.564 1.00 77.06 186 ILE A N 1
ATOM 1521 C CA . ILE A 1 186 ? 4.227 17.452 -3.011 1.00 77.06 186 ILE A CA 1
ATOM 1522 C C . ILE A 1 186 ? 4.175 16.129 -3.771 1.00 77.06 186 ILE A C 1
ATOM 1524 O O . ILE A 1 186 ? 4.503 15.056 -3.251 1.00 77.06 186 ILE A O 1
ATOM 1528 N N . ARG A 1 187 ? 3.746 16.194 -5.032 1.00 79.00 187 ARG A N 1
ATOM 1529 C CA . ARG A 1 187 ? 3.902 15.074 -5.963 1.00 79.00 187 ARG A CA 1
ATOM 1530 C C . ARG A 1 187 ? 5.386 14.879 -6.262 1.00 79.00 187 ARG A C 1
ATOM 1532 O O . ARG A 1 187 ? 6.094 15.846 -6.508 1.00 79.00 187 ARG A O 1
ATOM 1539 N N . GLY A 1 188 ? 5.838 13.626 -6.273 1.00 79.81 188 GLY A N 1
ATOM 1540 C CA . GLY A 1 188 ? 7.228 13.288 -6.605 1.00 79.81 188 GLY A CA 1
ATOM 1541 C C . GLY A 1 188 ? 7.550 13.366 -8.101 1.00 79.81 188 GLY A C 1
ATOM 1542 O O . GLY A 1 188 ? 8.692 13.158 -8.483 1.00 79.81 188 GLY A O 1
ATOM 1543 N N . GLN A 1 189 ? 6.550 13.623 -8.948 1.00 81.12 189 GLN A N 1
ATOM 1544 C CA . GLN A 1 189 ? 6.679 13.702 -10.401 1.00 81.12 189 GLN A CA 1
ATOM 1545 C C . GLN A 1 189 ? 5.838 14.869 -10.927 1.00 81.12 189 GLN A C 1
ATOM 1547 O O . GLN A 1 189 ? 4.743 15.132 -10.420 1.00 81.12 189 GLN A O 1
ATOM 1552 N N . GLY A 1 190 ? 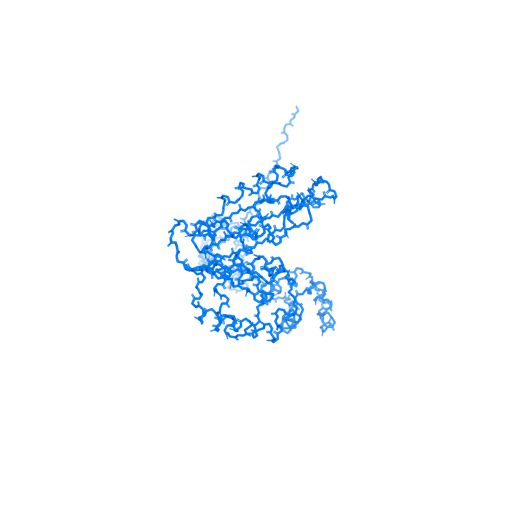6.350 15.546 -11.951 1.00 83.94 190 GLY A N 1
ATOM 1553 C CA . GLY A 1 190 ? 5.710 16.672 -12.621 1.00 83.94 190 GLY A CA 1
ATOM 1554 C C . GLY A 1 190 ? 6.298 16.872 -14.014 1.00 83.94 190 GLY A C 1
ATOM 1555 O O . GLY A 1 190 ? 7.370 16.351 -14.324 1.00 83.94 190 GLY A O 1
ATOM 1556 N N . TYR A 1 191 ? 5.574 17.596 -14.861 1.00 85.94 191 TYR A N 1
ATOM 1557 C CA . TYR A 1 191 ? 6.028 17.918 -16.209 1.00 85.94 191 TYR A CA 1
ATOM 1558 C C . TYR A 1 191 ? 6.792 19.243 -16.209 1.00 85.94 191 TYR A C 1
ATOM 1560 O O . TYR A 1 191 ? 6.337 20.235 -15.641 1.00 85.94 191 TYR A O 1
ATOM 1568 N N . SER A 1 192 ? 7.929 19.267 -16.896 1.00 89.88 192 SER A N 1
ATOM 1569 C CA . SER A 1 192 ? 8.713 20.467 -17.187 1.00 89.88 192 SER A CA 1
ATOM 1570 C C . SER A 1 192 ? 9.130 20.472 -18.655 1.00 89.88 192 SER A C 1
ATOM 1572 O O . SER A 1 192 ? 9.019 19.468 -19.364 1.00 89.88 192 SER A O 1
ATOM 1574 N N . LYS A 1 193 ? 9.615 21.620 -19.138 1.00 87.50 193 LYS A N 1
ATOM 1575 C CA . LYS A 1 193 ? 10.249 21.685 -20.458 1.00 87.50 193 LYS A CA 1
ATOM 1576 C C . LYS A 1 193 ? 11.451 20.736 -20.491 1.00 87.50 193 LYS A C 1
ATOM 1578 O O . LYS A 1 193 ? 12.166 20.592 -19.499 1.00 87.50 193 LYS A O 1
ATOM 1583 N N . LYS A 1 194 ? 11.689 20.106 -21.646 1.00 90.19 194 LYS A N 1
ATOM 1584 C CA . LYS A 1 194 ? 12.861 19.246 -21.858 1.00 90.19 194 LYS A CA 1
ATOM 1585 C C . LYS A 1 194 ? 14.138 20.022 -21.507 1.00 90.19 194 LYS A C 1
ATOM 1587 O O . LYS A 1 194 ? 14.328 21.130 -21.996 1.00 90.19 194 LYS A O 1
ATOM 1592 N N . GLY A 1 195 ? 14.991 19.431 -20.670 1.00 90.31 195 GLY A N 1
ATOM 1593 C CA . GLY A 1 195 ? 16.218 20.071 -20.179 1.00 90.31 195 GLY A CA 1
ATOM 1594 C C . GLY A 1 195 ? 16.023 21.016 -18.987 1.00 90.31 195 GLY A C 1
ATOM 1595 O O . GLY A 1 195 ? 16.977 21.661 -18.572 1.00 90.31 195 GLY A O 1
ATOM 1596 N N . SER A 1 196 ? 14.817 21.115 -18.421 1.00 85.00 196 SER A N 1
ATOM 1597 C CA . SER A 1 196 ? 14.532 21.938 -17.240 1.00 85.00 196 SER A CA 1
ATOM 1598 C C . SER A 1 196 ? 14.025 21.091 -16.078 1.00 85.00 196 SER A C 1
ATOM 1600 O O . SER A 1 196 ? 13.305 20.111 -16.276 1.00 85.00 196 SER A O 1
ATOM 1602 N N . ALA A 1 197 ? 14.354 21.491 -14.851 1.00 85.12 197 ALA A N 1
ATOM 1603 C CA . ALA A 1 197 ? 13.838 20.842 -13.652 1.00 85.12 197 ALA A CA 1
ATOM 1604 C C . ALA A 1 197 ? 12.332 21.111 -13.469 1.00 85.12 197 ALA A C 1
ATOM 1606 O O . ALA A 1 197 ? 11.852 22.221 -13.703 1.00 85.12 197 ALA A O 1
ATOM 1607 N N . SER A 1 198 ? 11.586 20.100 -13.016 1.00 87.25 198 SER A N 1
ATOM 1608 C CA . SER A 1 198 ? 10.209 20.268 -12.538 1.00 87.25 198 SER A CA 1
ATOM 1609 C C . SER A 1 198 ? 10.246 20.736 -11.084 1.00 87.25 198 SER A C 1
ATOM 1611 O O . SER A 1 198 ? 10.453 19.928 -10.180 1.00 87.25 198 SER A O 1
ATOM 1613 N N . VAL A 1 199 ? 10.070 22.039 -10.857 1.00 84.38 199 VAL A N 1
ATOM 1614 C CA . VAL A 1 199 ? 10.223 22.668 -9.535 1.00 84.38 199 VAL A CA 1
ATOM 1615 C C . VAL A 1 199 ? 8.867 23.075 -8.962 1.00 84.38 199 VAL A C 1
ATOM 1617 O O . VAL A 1 199 ? 8.084 23.756 -9.619 1.00 84.38 199 VAL A O 1
ATOM 1620 N N . VAL A 1 200 ? 8.616 22.705 -7.704 1.00 79.75 200 VAL A N 1
ATOM 1621 C CA . VAL A 1 200 ? 7.489 23.198 -6.902 1.00 79.75 200 VAL A CA 1
ATOM 1622 C C . VAL A 1 200 ? 8.056 23.973 -5.717 1.00 79.75 200 VAL A C 1
ATOM 1624 O O . VAL A 1 200 ? 8.787 23.415 -4.900 1.00 79.75 200 VAL A O 1
ATOM 1627 N N . VAL A 1 201 ? 7.731 25.262 -5.619 1.00 76.12 201 VAL A N 1
ATOM 1628 C CA . VAL A 1 201 ? 8.177 26.109 -4.505 1.00 76.12 201 VAL A CA 1
ATOM 1629 C C . VAL A 1 201 ? 7.233 25.921 -3.316 1.00 76.12 201 VAL A C 1
ATOM 1631 O O . VAL A 1 201 ? 6.046 26.253 -3.389 1.00 76.12 201 VAL A O 1
ATOM 1634 N N . ASN A 1 202 ? 7.767 25.408 -2.207 1.00 65.81 202 ASN A N 1
ATOM 1635 C CA . ASN A 1 202 ? 7.040 25.221 -0.951 1.00 65.81 202 ASN A CA 1
ATOM 1636 C C . ASN A 1 202 ? 7.389 26.327 0.049 1.00 65.81 202 ASN A C 1
ATOM 1638 O O . ASN A 1 202 ? 8.542 26.738 0.161 1.00 65.81 202 ASN A O 1
ATOM 1642 N N . ALA A 1 203 ? 6.392 26.796 0.797 1.00 60.69 203 ALA A N 1
ATOM 1643 C CA . ALA A 1 203 ? 6.599 27.778 1.852 1.00 60.69 203 ALA A CA 1
ATOM 1644 C C . ALA A 1 203 ? 6.852 27.055 3.188 1.00 60.69 203 ALA A C 1
ATOM 1646 O O . ALA A 1 203 ? 5.943 26.418 3.708 1.00 60.69 203 ALA A O 1
ATOM 1647 N N . SER A 1 204 ? 8.058 27.222 3.748 1.00 57.84 204 SER A N 1
ATOM 1648 C CA . SER A 1 204 ? 8.510 26.847 5.110 1.00 57.84 204 SER A CA 1
ATOM 1649 C C . SER A 1 204 ? 9.395 25.594 5.253 1.00 57.84 204 SER A C 1
ATOM 1651 O O . SER A 1 204 ? 9.074 24.505 4.780 1.00 57.84 204 SER A O 1
ATOM 1653 N N . LYS A 1 205 ? 10.486 25.760 6.026 1.00 52.91 205 LYS A N 1
ATOM 1654 C CA . LYS A 1 205 ? 11.388 24.700 6.526 1.00 52.91 205 LYS A CA 1
ATOM 1655 C C . LYS A 1 205 ? 10.800 23.912 7.711 1.00 52.91 205 LYS A C 1
ATOM 1657 O O . LYS A 1 205 ? 11.215 22.784 7.945 1.00 52.91 205 LYS A O 1
ATOM 1662 N N . ARG A 1 206 ? 9.844 24.483 8.460 1.00 60.31 206 ARG A N 1
ATOM 1663 C CA . ARG A 1 206 ? 9.124 23.809 9.559 1.00 60.31 206 ARG A CA 1
ATOM 1664 C C . ARG A 1 206 ? 7.688 23.568 9.119 1.00 60.31 206 ARG A C 1
ATOM 1666 O O . ARG A 1 206 ? 6.851 24.466 9.204 1.00 60.31 206 ARG A O 1
ATOM 1673 N N . ALA A 1 207 ? 7.426 22.383 8.587 1.00 63.59 207 ALA A N 1
ATOM 1674 C CA . ALA A 1 207 ? 6.078 22.009 8.202 1.00 63.59 207 ALA A CA 1
ATOM 1675 C C . ALA A 1 207 ? 5.232 21.697 9.437 1.00 63.59 207 ALA A C 1
ATOM 1677 O O . ALA A 1 207 ? 5.687 21.023 10.361 1.00 63.59 207 ALA A O 1
ATOM 1678 N N . VAL A 1 208 ? 3.985 22.162 9.432 1.00 69.56 208 VAL A N 1
ATOM 1679 C CA . VAL A 1 208 ? 2.982 21.694 10.390 1.00 69.56 208 VAL A CA 1
ATOM 1680 C C . VAL A 1 208 ? 2.698 20.225 10.077 1.00 69.56 208 VAL A C 1
ATOM 1682 O O . VAL A 1 208 ? 2.382 19.890 8.933 1.00 69.56 208 VAL A O 1
ATOM 1685 N N . ILE A 1 209 ? 2.842 19.367 11.086 1.00 75.88 209 ILE A N 1
ATOM 1686 C CA . ILE A 1 209 ? 2.417 17.969 11.025 1.00 75.88 209 ILE A CA 1
ATOM 1687 C C . ILE A 1 209 ? 0.947 17.929 11.439 1.00 75.88 209 ILE A C 1
ATOM 1689 O O . ILE A 1 209 ? 0.568 18.445 12.491 1.00 75.88 209 ILE A O 1
ATOM 1693 N N . ILE A 1 210 ? 0.121 17.360 10.573 1.00 82.81 210 ILE A N 1
ATOM 1694 C CA . ILE A 1 210 ? -1.292 17.090 10.813 1.00 82.81 210 ILE A CA 1
ATOM 1695 C C . ILE A 1 210 ? -1.437 15.582 10.894 1.00 82.81 210 ILE A C 1
ATOM 1697 O O . ILE A 1 210 ? -0.980 14.887 9.994 1.00 82.81 210 ILE A O 1
ATOM 1701 N N . SER A 1 211 ? -2.078 15.081 11.937 1.00 87.31 211 SER A N 1
ATOM 1702 C CA . SER A 1 211 ? -2.404 13.664 12.039 1.00 87.31 211 SER A CA 1
ATOM 1703 C C . SER A 1 211 ? -3.842 13.444 11.600 1.00 87.31 211 SER A C 1
ATOM 1705 O O . SER A 1 211 ? -4.747 14.201 11.965 1.00 87.31 211 SER A O 1
ATOM 1707 N N . ILE A 1 212 ? -4.051 12.407 10.802 1.00 89.88 212 ILE A N 1
ATOM 1708 C CA . ILE A 1 212 ? -5.377 11.890 10.488 1.00 89.88 212 ILE A CA 1
ATOM 1709 C C . ILE A 1 212 ? -5.538 10.579 11.229 1.00 89.88 212 ILE A C 1
ATOM 1711 O O . ILE A 1 212 ? -4.707 9.692 11.080 1.00 89.88 212 ILE A O 1
ATOM 1715 N N . LEU A 1 213 ? -6.626 10.466 11.975 1.00 93.62 213 LEU A N 1
ATOM 1716 C CA . LEU A 1 213 ? -7.138 9.211 12.499 1.00 93.62 213 LEU A CA 1
ATOM 1717 C C . LEU A 1 213 ? -8.278 8.771 11.595 1.00 93.62 213 LEU A C 1
ATOM 1719 O O . LEU A 1 213 ? -9.170 9.573 11.312 1.00 93.62 213 LEU A O 1
ATOM 1723 N N . ALA A 1 214 ? -8.244 7.535 11.122 1.00 95.56 214 ALA A N 1
ATOM 1724 C CA . ALA A 1 214 ? -9.307 6.989 10.292 1.00 95.56 214 ALA A CA 1
ATOM 1725 C C . ALA A 1 214 ? -9.743 5.621 10.811 1.00 95.56 214 ALA A C 1
ATOM 1727 O O . ALA A 1 214 ? -8.976 4.919 11.465 1.00 95.56 214 ALA A O 1
ATOM 1728 N N . GLY A 1 215 ? -10.996 5.284 10.528 1.00 97.44 215 GLY A N 1
ATOM 1729 C CA . GLY A 1 215 ? -11.599 3.985 10.754 1.00 97.44 215 GLY A CA 1
ATOM 1730 C C . GLY A 1 215 ? -12.360 3.581 9.502 1.00 97.44 215 GLY A C 1
ATOM 1731 O O . GLY A 1 215 ? -13.239 4.324 9.061 1.00 97.44 215 GLY A O 1
ATOM 1732 N N . ILE A 1 216 ? -12.012 2.442 8.912 1.00 98.00 216 ILE A N 1
ATOM 1733 C CA . ILE A 1 216 ? -12.701 1.901 7.737 1.00 98.00 216 ILE A CA 1
ATOM 1734 C C . ILE A 1 216 ? -13.132 0.459 7.984 1.00 98.00 216 ILE A C 1
ATOM 1736 O O . ILE A 1 216 ? -12.458 -0.284 8.688 1.00 98.00 216 ILE A O 1
ATOM 1740 N N . SER A 1 217 ? -14.231 0.055 7.370 1.00 97.88 217 SER A N 1
ATOM 1741 C CA . SER A 1 217 ? -14.707 -1.326 7.313 1.00 97.88 217 SER A CA 1
ATOM 1742 C C . SER A 1 217 ? -14.923 -1.721 5.854 1.00 97.88 217 SER A C 1
ATOM 1744 O O . SER A 1 217 ? -14.829 -0.889 4.950 1.00 97.88 217 SER A O 1
ATOM 1746 N N . TYR A 1 218 ? -15.278 -2.978 5.600 1.00 97.50 218 TYR A N 1
ATOM 1747 C CA . TYR A 1 218 ? -15.721 -3.408 4.271 1.00 97.50 218 TYR A CA 1
ATOM 1748 C C . TYR A 1 218 ? -16.912 -2.590 3.739 1.00 97.50 218 TYR A C 1
ATOM 1750 O O . TYR A 1 218 ? -17.079 -2.407 2.531 1.00 97.50 218 TYR A O 1
ATOM 1758 N N . HIS A 1 219 ? -17.734 -2.062 4.648 1.00 95.44 219 HIS A N 1
ATOM 1759 C CA . HIS A 1 219 ? -18.945 -1.316 4.328 1.00 95.44 219 HIS A CA 1
ATOM 1760 C C . HIS A 1 219 ? -18.698 0.178 4.094 1.00 95.44 219 HIS A C 1
ATOM 1762 O O . HIS A 1 219 ? -19.578 0.857 3.567 1.00 95.44 219 HIS A O 1
ATOM 1768 N N . GLY A 1 220 ? -17.501 0.689 4.390 1.00 95.50 220 GLY A N 1
ATOM 1769 C CA . GLY A 1 220 ? -17.128 2.059 4.068 1.00 95.50 220 GLY A CA 1
ATOM 1770 C C . GLY A 1 220 ? -16.243 2.713 5.117 1.00 95.50 220 GLY A C 1
ATOM 1771 O O . GLY A 1 220 ? -15.371 2.091 5.717 1.00 95.50 220 GLY A O 1
ATOM 1772 N N . VAL A 1 221 ? -16.423 4.020 5.272 1.00 96.00 221 VAL A N 1
ATOM 1773 C CA . VAL A 1 221 ? -15.700 4.833 6.249 1.00 96.00 221 VAL A CA 1
ATOM 1774 C C . VAL A 1 221 ? -16.553 4.950 7.507 1.00 96.00 221 VAL A C 1
ATOM 1776 O O . VAL A 1 221 ? -17.639 5.518 7.451 1.00 96.00 221 VAL A O 1
ATOM 1779 N N . GLU A 1 222 ? -16.042 4.453 8.630 1.00 95.62 222 GLU A N 1
ATOM 1780 C CA . GLU A 1 222 ? -16.712 4.519 9.936 1.00 95.62 222 GLU A CA 1
ATOM 1781 C C . GLU A 1 222 ? -16.530 5.897 10.587 1.00 95.62 222 GLU A C 1
ATOM 1783 O O . GLU A 1 222 ? -17.463 6.498 11.134 1.00 95.62 222 GLU A O 1
ATOM 1788 N N . ASP A 1 223 ? -15.304 6.424 10.519 1.00 93.69 223 ASP A N 1
ATOM 1789 C CA . ASP A 1 223 ? -14.993 7.781 10.957 1.00 93.69 223 ASP A CA 1
ATOM 1790 C C . ASP A 1 223 ? -13.651 8.272 10.403 1.00 93.69 223 ASP A C 1
ATOM 1792 O O . ASP A 1 223 ? -12.734 7.486 10.153 1.00 93.69 223 ASP A O 1
ATOM 1796 N N . VAL A 1 224 ? -13.508 9.591 10.258 1.00 91.06 224 VAL A N 1
ATOM 1797 C CA . VAL A 1 224 ? -12.220 10.237 9.986 1.00 91.06 224 VAL A CA 1
ATOM 1798 C C . VAL A 1 224 ? -12.101 11.519 10.796 1.00 91.06 224 VAL A C 1
ATOM 1800 O O . VAL A 1 224 ? -12.867 12.466 10.628 1.00 91.06 224 VAL A O 1
ATOM 1803 N N . SER A 1 225 ? -11.067 11.586 11.629 1.00 89.69 225 SER A N 1
ATOM 1804 C CA . SER A 1 225 ? -10.734 12.754 12.434 1.00 89.69 225 SER A CA 1
ATOM 1805 C C . SER A 1 225 ? -9.416 13.366 11.972 1.00 89.69 225 SER A C 1
ATOM 1807 O O . SER A 1 225 ? -8.373 12.718 11.972 1.00 89.69 225 SER A O 1
ATOM 1809 N N . VAL A 1 226 ? -9.447 14.646 11.599 1.00 86.19 226 VAL 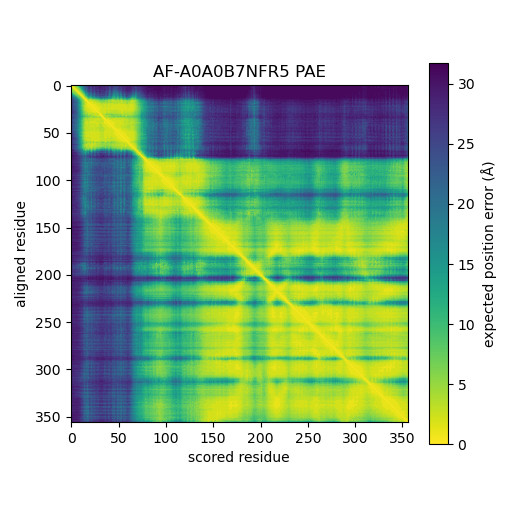A N 1
ATOM 1810 C CA . VAL A 1 226 ? -8.257 15.402 11.186 1.00 86.19 226 VAL A CA 1
ATOM 1811 C C . VAL A 1 226 ? -7.852 16.327 12.325 1.00 86.19 226 VAL A C 1
ATOM 1813 O O . VAL A 1 226 ? -8.600 17.243 12.673 1.00 86.19 226 VAL A O 1
ATOM 1816 N N . LYS A 1 227 ? -6.671 16.108 12.910 1.00 81.94 227 LYS A N 1
ATOM 1817 C CA . LYS A 1 227 ? -6.191 16.864 14.072 1.00 81.94 227 LYS A CA 1
ATOM 1818 C C . LYS A 1 227 ? -4.816 17.468 13.820 1.00 81.94 227 LYS A C 1
ATOM 1820 O O . LYS A 1 227 ? -3.897 16.823 13.325 1.00 81.94 227 LYS A O 1
ATOM 1825 N N . ILE A 1 228 ? -4.655 18.730 14.212 1.00 80.25 228 ILE A N 1
ATOM 1826 C CA . ILE A 1 228 ? -3.333 19.354 14.309 1.00 80.25 228 ILE A CA 1
ATOM 1827 C C . ILE A 1 228 ? -2.789 18.997 15.688 1.00 80.25 228 ILE A C 1
ATOM 1829 O O . ILE A 1 228 ? -3.248 19.547 16.688 1.00 80.25 228 ILE A O 1
ATOM 1833 N N . VAL A 1 229 ? -1.831 18.076 15.747 1.00 70.56 229 VAL A N 1
ATOM 1834 C CA . VAL A 1 229 ? -1.267 17.602 17.015 1.00 70.56 229 VAL A CA 1
ATOM 1835 C C . VAL A 1 229 ? 0.175 18.076 17.130 1.00 70.56 229 VAL A C 1
ATOM 1837 O O . VAL A 1 229 ? 1.059 17.646 16.390 1.00 70.56 229 VAL A O 1
ATOM 1840 N N . LYS A 1 230 ? 0.423 19.008 18.057 1.00 66.38 230 LYS A N 1
ATOM 1841 C CA . LYS A 1 230 ? 1.787 19.417 18.405 1.00 66.38 230 LYS A CA 1
ATOM 1842 C C . LYS A 1 230 ? 2.411 18.302 19.248 1.00 66.38 230 LYS A C 1
ATOM 1844 O O . LYS A 1 230 ? 2.039 18.154 20.404 1.00 66.38 230 LYS A O 1
ATOM 1849 N N . GLY A 1 231 ? 3.336 17.538 18.666 1.00 66.31 231 GLY A N 1
ATOM 1850 C CA . GLY A 1 231 ? 4.024 16.430 19.347 1.00 66.31 231 GLY A CA 1
ATOM 1851 C C . GLY A 1 231 ? 3.507 15.024 19.017 1.00 66.31 231 GLY A C 1
ATOM 1852 O O . GLY A 1 231 ? 4.007 14.068 19.597 1.00 66.31 231 GLY A O 1
ATOM 1853 N N . GLY A 1 232 ? 2.571 14.889 18.069 1.00 74.94 232 GLY A N 1
ATOM 1854 C CA . GLY A 1 232 ? 2.006 13.599 17.650 1.00 74.94 232 GLY A CA 1
ATOM 1855 C C . GLY A 1 232 ? 0.736 13.205 18.409 1.00 74.94 232 GLY A C 1
ATOM 1856 O O . GLY A 1 232 ? 0.323 13.881 19.353 1.00 74.94 232 GLY A O 1
ATOM 1857 N N . THR A 1 233 ? 0.084 12.133 17.960 1.00 81.19 233 THR A N 1
ATOM 1858 C CA . THR A 1 233 ? -1.142 11.616 18.582 1.00 81.19 233 THR A CA 1
ATOM 1859 C C . THR A 1 233 ? -0.816 10.861 19.870 1.00 81.19 233 THR A C 1
ATOM 1861 O O . THR A 1 233 ? 0.083 10.025 19.905 1.00 81.19 233 THR A O 1
ATOM 1864 N N . THR A 1 234 ? -1.547 11.153 20.948 1.00 88.38 234 THR A N 1
ATOM 1865 C CA . THR A 1 234 ? -1.427 10.432 22.224 1.00 88.38 234 THR A CA 1
ATOM 1866 C C . THR A 1 234 ? -2.439 9.289 22.306 1.00 88.38 234 THR A C 1
ATOM 1868 O O . THR A 1 234 ? -3.473 9.318 21.631 1.00 88.38 234 THR A O 1
ATOM 1871 N N . GLY A 1 235 ? -2.189 8.317 23.190 1.00 88.69 235 GLY A N 1
ATOM 1872 C CA . GLY A 1 235 ? -3.128 7.223 23.460 1.00 88.69 235 GLY A CA 1
ATOM 1873 C C . GLY A 1 235 ? -4.529 7.716 23.835 1.00 88.69 235 GLY A C 1
ATOM 1874 O O . GLY A 1 235 ? -5.516 7.168 23.359 1.00 88.69 235 GLY A O 1
ATOM 1875 N N . SER A 1 236 ? -4.646 8.818 24.582 1.00 91.75 236 SER A N 1
ATOM 1876 C CA . SER A 1 236 ? -5.945 9.372 24.979 1.00 91.75 236 SER A CA 1
ATOM 1877 C C . SER A 1 236 ? -6.718 9.956 23.790 1.00 91.75 236 SER A C 1
ATOM 1879 O O . SER A 1 236 ? -7.941 9.825 23.718 1.00 91.75 236 SER A O 1
ATOM 1881 N N . ILE A 1 237 ? -6.018 10.575 22.829 1.00 91.75 237 ILE A N 1
ATOM 1882 C CA . ILE A 1 237 ? -6.629 11.077 21.589 1.00 91.75 237 ILE A CA 1
ATOM 1883 C C . ILE A 1 237 ? -7.119 9.903 20.736 1.00 91.75 237 ILE A C 1
ATOM 1885 O O . ILE A 1 237 ? -8.230 9.968 20.205 1.00 91.75 237 ILE A O 1
ATOM 1889 N N . PHE A 1 238 ? -6.312 8.844 20.632 1.00 94.38 238 PHE A N 1
ATOM 1890 C CA . PHE A 1 238 ? -6.665 7.624 19.910 1.00 94.38 238 PHE A CA 1
ATOM 1891 C C . PHE A 1 238 ? -7.851 6.898 20.563 1.00 94.38 238 PHE A C 1
ATOM 1893 O O . PHE A 1 238 ? -8.837 6.595 19.896 1.00 94.38 238 PHE A O 1
ATOM 1900 N N . LYS A 1 239 ? -7.823 6.721 21.889 1.00 95.56 239 LYS A N 1
ATOM 1901 C CA . LYS A 1 239 ? -8.920 6.155 22.685 1.00 95.56 239 LYS A CA 1
ATOM 1902 C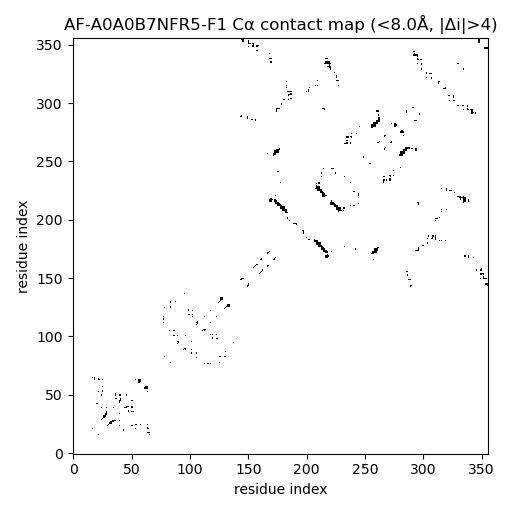 C . LYS A 1 239 ? -10.233 6.880 22.419 1.00 95.56 239 LYS A C 1
ATOM 1904 O O . LYS A 1 239 ? -11.248 6.230 22.195 1.00 95.56 239 LYS A O 1
ATOM 1909 N N . LEU A 1 240 ? -10.226 8.215 22.452 1.00 95.56 240 LEU A N 1
ATOM 1910 C CA . LEU A 1 240 ? -11.434 9.004 22.211 1.00 95.56 240 LEU A CA 1
ATOM 1911 C C . LEU A 1 240 ? -11.994 8.765 20.803 1.00 95.56 240 LEU A C 1
ATOM 1913 O O . LEU A 1 240 ? -13.205 8.655 20.646 1.00 95.56 240 LEU A O 1
ATOM 1917 N N . PHE A 1 241 ? -11.121 8.663 19.800 1.00 96.19 241 PHE A N 1
ATOM 1918 C CA . PHE A 1 241 ? -11.518 8.365 18.426 1.00 96.19 241 PHE A CA 1
ATOM 1919 C C . PHE A 1 241 ? -12.163 6.976 18.306 1.00 96.19 241 PHE A C 1
ATOM 1921 O O . PHE A 1 241 ? -13.277 6.852 17.804 1.00 96.19 241 PHE A O 1
ATOM 1928 N N . VAL A 1 242 ? -11.518 5.941 18.850 1.00 97.12 242 VAL A N 1
ATOM 1929 C CA . VAL A 1 242 ? -12.063 4.574 18.855 1.00 97.12 242 VAL A CA 1
ATOM 1930 C C . VAL A 1 242 ? -13.389 4.503 19.619 1.00 97.12 242 VAL A C 1
ATOM 1932 O O . VAL A 1 242 ? -14.342 3.886 19.148 1.00 97.12 242 VAL A O 1
ATOM 1935 N N . TYR A 1 243 ? -13.487 5.181 20.765 1.00 97.25 243 TYR A N 1
ATOM 1936 C CA . TYR A 1 243 ? -14.717 5.251 21.554 1.00 97.25 243 TYR A CA 1
ATOM 1937 C C . TYR A 1 243 ? -15.882 5.871 20.768 1.00 97.25 243 TYR A C 1
ATOM 1939 O O . TYR A 1 243 ? -17.007 5.393 20.874 1.00 97.25 243 TYR A O 1
ATOM 1947 N N . GLN A 1 244 ? -15.634 6.904 19.956 1.00 97.12 244 GLN A N 1
ATOM 1948 C CA . GLN A 1 244 ? -16.673 7.517 19.118 1.00 97.12 244 GLN A CA 1
ATOM 1949 C C . GLN A 1 244 ? -17.226 6.540 18.075 1.00 97.12 244 GLN A C 1
ATOM 1951 O O . GLN A 1 244 ? -18.435 6.523 17.851 1.00 97.12 244 GLN A O 1
ATOM 1956 N N . ILE A 1 245 ? -16.369 5.700 17.487 1.00 97.25 245 ILE A N 1
ATOM 1957 C CA . ILE A 1 245 ? -16.802 4.632 16.577 1.00 97.25 245 ILE A CA 1
ATOM 1958 C C . ILE A 1 245 ? -17.631 3.595 17.343 1.00 97.25 245 ILE A C 1
ATOM 1960 O O . ILE A 1 245 ? -18.748 3.292 16.936 1.00 97.25 245 ILE A O 1
ATOM 1964 N N . MET A 1 246 ? -17.137 3.102 18.486 1.00 97.56 246 MET A N 1
ATOM 1965 C CA . MET A 1 246 ? -17.873 2.138 19.321 1.00 97.56 246 MET A CA 1
ATOM 1966 C C . MET A 1 246 ? -19.253 2.660 19.727 1.00 97.56 246 MET A C 1
ATOM 1968 O O . MET A 1 246 ? -20.235 1.939 19.606 1.00 97.56 246 MET A O 1
ATOM 1972 N N . LYS A 1 247 ? -19.350 3.932 20.129 1.00 97.06 247 LYS A N 1
ATOM 1973 C CA . LYS A 1 247 ? -20.621 4.560 20.502 1.00 97.06 247 LYS A CA 1
ATOM 1974 C C . LYS A 1 247 ? -21.638 4.510 19.359 1.00 97.06 247 LYS A C 1
ATOM 1976 O O . LYS A 1 247 ? -22.780 4.144 19.600 1.00 97.06 247 LYS A O 1
ATOM 1981 N N . LYS A 1 248 ? -21.224 4.811 18.121 1.00 96.25 248 LYS A N 1
ATOM 1982 C CA . LYS A 1 248 ? -22.090 4.722 16.927 1.00 96.25 248 LYS A CA 1
ATOM 1983 C C . LYS A 1 248 ? -22.556 3.282 16.661 1.00 96.25 248 LYS A C 1
ATOM 1985 O O . LYS A 1 248 ? -23.713 3.059 16.307 1.00 96.25 248 LYS A O 1
ATOM 1990 N N . LEU A 1 249 ? -21.673 2.299 16.845 1.00 96.19 249 LEU A N 1
ATOM 1991 C CA . LEU A 1 249 ? -22.016 0.878 16.705 1.00 96.19 249 LEU A CA 1
ATOM 1992 C C . LEU A 1 249 ? -23.009 0.425 17.783 1.00 96.19 249 LEU A C 1
ATOM 1994 O O . LEU A 1 249 ? -23.947 -0.314 17.498 1.00 96.19 249 LEU A O 1
ATOM 1998 N N . ASP A 1 250 ? -22.827 0.881 19.019 1.00 96.00 250 ASP A N 1
ATOM 1999 C CA . ASP A 1 250 ? -23.735 0.576 20.122 1.00 96.00 250 ASP A CA 1
ATOM 2000 C C . ASP A 1 250 ? -25.109 1.234 19.929 1.00 96.00 250 ASP A C 1
ATOM 2002 O O . ASP A 1 250 ? -26.128 0.574 20.120 1.00 96.00 250 ASP A O 1
ATOM 2006 N N . GLU A 1 251 ? -25.150 2.488 19.468 1.00 96.19 251 GLU A N 1
ATOM 2007 C CA . GLU A 1 251 ? -26.386 3.222 19.142 1.00 96.19 251 GLU A CA 1
ATOM 2008 C C . GLU A 1 251 ? -27.201 2.548 18.028 1.00 96.19 251 GLU A C 1
ATOM 2010 O O . GLU A 1 251 ? -28.428 2.610 18.029 1.00 96.19 251 GLU A O 1
ATOM 2015 N N . THR A 1 252 ? -26.530 1.864 17.099 1.00 94.44 252 THR A N 1
ATOM 2016 C CA . THR A 1 252 ? -27.163 1.102 16.008 1.00 94.44 252 THR A CA 1
ATOM 2017 C C . THR A 1 252 ? -27.434 -0.360 16.374 1.00 94.44 252 THR A C 1
ATOM 2019 O O . THR A 1 252 ? -27.868 -1.140 15.528 1.00 94.44 252 THR A O 1
ATOM 2022 N N . ASN A 1 253 ? -27.203 -0.738 17.636 1.00 92.88 253 ASN A N 1
ATOM 2023 C CA . ASN A 1 253 ? -27.321 -2.101 18.152 1.00 92.88 253 ASN A CA 1
ATOM 2024 C C . ASN A 1 253 ? -26.529 -3.135 17.327 1.00 92.88 253 ASN A C 1
ATOM 2026 O O . ASN A 1 253 ? -26.924 -4.295 17.197 1.00 92.88 253 ASN A O 1
ATOM 2030 N N . ALA A 1 254 ? -25.397 -2.713 16.760 1.00 93.50 254 ALA A N 1
ATOM 2031 C CA . ALA A 1 254 ? -24.536 -3.577 15.977 1.00 93.50 254 ALA A CA 1
ATOM 2032 C C . ALA A 1 254 ? -23.917 -4.671 16.865 1.00 93.50 254 ALA A C 1
ATOM 2034 O O . ALA A 1 254 ? -23.697 -4.478 18.067 1.00 93.50 254 ALA A O 1
ATOM 2035 N N . GLY A 1 255 ? -23.611 -5.826 16.272 1.00 93.88 255 GLY A N 1
ATOM 2036 C CA . GLY A 1 255 ? -22.942 -6.923 16.971 1.00 93.88 255 GLY A CA 1
ATOM 2037 C C . GLY A 1 255 ? -21.509 -6.582 17.419 1.00 93.88 255 GLY A C 1
ATOM 2038 O O . GLY A 1 255 ? -21.000 -5.482 17.175 1.00 93.88 255 GLY A O 1
ATOM 2039 N N . PRO A 1 256 ? -20.814 -7.516 18.088 1.00 96.25 256 PRO A N 1
ATOM 2040 C CA . PRO A 1 256 ? -19.392 -7.373 18.391 1.00 96.25 256 PRO A CA 1
ATOM 2041 C C . PRO A 1 256 ? -18.559 -7.161 17.118 1.00 96.25 256 PRO A C 1
ATOM 2043 O O . PRO A 1 256 ? -18.748 -7.857 16.127 1.00 96.25 256 PRO A O 1
ATOM 2046 N N . HIS A 1 257 ? -17.614 -6.220 17.174 1.00 97.81 257 HIS A N 1
ATOM 2047 C CA . HIS A 1 257 ? -16.668 -5.937 16.085 1.00 97.81 257 HIS A CA 1
ATOM 2048 C C . HIS A 1 257 ? -15.228 -6.069 16.579 1.00 97.81 257 HIS A C 1
ATOM 2050 O O . HIS A 1 257 ? -14.934 -5.808 17.753 1.00 97.81 257 HIS A O 1
ATOM 2056 N N . PHE A 1 258 ? -14.332 -6.418 15.662 1.00 98.06 258 PHE A N 1
ATOM 2057 C CA . PHE A 1 258 ? -12.893 -6.453 15.855 1.00 98.06 258 PHE A CA 1
ATOM 2058 C C . PHE A 1 258 ? -12.247 -5.194 15.289 1.00 98.06 258 PHE A C 1
ATOM 2060 O O . PHE A 1 258 ? -12.290 -4.942 14.089 1.00 98.06 258 PHE A O 1
ATOM 2067 N N . PHE A 1 259 ? -11.603 -4.423 16.156 1.00 97.88 259 PHE A N 1
ATOM 2068 C CA . PHE A 1 259 ? -10.811 -3.271 15.758 1.00 97.88 259 PHE A CA 1
ATOM 2069 C C . PHE A 1 259 ? -9.394 -3.737 15.440 1.00 97.88 259 PHE A C 1
ATOM 2071 O O . PHE A 1 259 ? -8.649 -4.128 16.345 1.00 97.88 259 PHE A O 1
ATOM 2078 N N . VAL A 1 260 ? -9.059 -3.737 14.155 1.00 96.62 260 VAL A N 1
ATOM 2079 C CA . VAL A 1 260 ? -7.760 -4.153 13.628 1.00 96.62 260 VAL A CA 1
ATOM 2080 C C . VAL A 1 260 ? -6.854 -2.930 13.520 1.00 96.62 260 VAL A C 1
ATOM 2082 O O . VAL A 1 260 ? -7.259 -1.910 12.970 1.00 96.62 260 VAL A O 1
ATOM 2085 N N . MET A 1 261 ? -5.646 -3.017 14.069 1.00 94.25 261 MET A N 1
ATOM 2086 C CA . MET A 1 261 ? -4.650 -1.938 14.062 1.00 94.25 261 MET A CA 1
ATOM 2087 C C . MET A 1 261 ? -3.240 -2.519 14.161 1.00 94.25 261 MET A C 1
ATOM 2089 O O . MET A 1 261 ? -3.082 -3.690 14.524 1.00 94.25 261 MET A O 1
ATOM 2093 N N . ASP A 1 262 ? -2.217 -1.730 13.838 1.00 91.69 262 ASP A N 1
ATOM 2094 C CA . ASP A 1 262 ? -0.829 -2.158 14.014 1.00 91.69 262 ASP A CA 1
ATOM 2095 C C . ASP A 1 262 ? -0.455 -2.295 15.508 1.00 91.69 262 ASP A C 1
ATOM 2097 O O . ASP A 1 262 ? -1.269 -2.091 16.411 1.00 91.69 262 ASP A O 1
ATOM 2101 N N . ASN A 1 263 ? 0.779 -2.704 15.801 1.00 90.19 263 ASN A N 1
ATOM 2102 C CA . ASN A 1 263 ? 1.250 -2.865 17.180 1.00 90.19 263 ASN A CA 1
ATOM 2103 C C . ASN A 1 263 ? 1.966 -1.605 17.709 1.00 90.19 263 ASN A C 1
ATOM 2105 O O . ASN A 1 263 ? 2.912 -1.705 18.499 1.00 90.19 263 ASN A O 1
ATOM 2109 N N . ALA A 1 264 ? 1.570 -0.407 17.261 1.00 89.25 264 ALA A N 1
ATOM 2110 C CA . ALA A 1 264 ? 2.171 0.831 17.739 1.00 89.25 264 ALA A CA 1
ATOM 2111 C C . ALA A 1 264 ? 1.930 1.051 19.243 1.00 89.25 264 ALA A C 1
ATOM 2113 O O . ALA A 1 264 ? 0.921 0.651 19.833 1.00 89.25 264 ALA A O 1
ATOM 2114 N N . ARG A 1 265 ? 2.863 1.761 19.893 1.00 91.12 265 ARG A N 1
ATOM 2115 C CA . ARG A 1 265 ? 2.786 2.057 21.339 1.00 91.12 265 ARG A CA 1
ATOM 2116 C C . ARG A 1 265 ? 1.518 2.826 21.721 1.00 91.12 265 ARG A C 1
ATOM 2118 O O . ARG A 1 265 ? 1.020 2.652 22.827 1.00 91.12 265 ARG A O 1
ATOM 2125 N N . ILE A 1 266 ? 1.001 3.657 20.817 1.00 91.12 266 ILE A N 1
ATOM 2126 C CA . ILE A 1 266 ? -0.216 4.451 21.034 1.00 91.12 266 ILE A CA 1
ATOM 2127 C C . ILE A 1 266 ? -1.482 3.587 21.136 1.00 91.12 266 ILE A C 1
ATOM 2129 O O . ILE A 1 266 ? -2.415 3.968 21.839 1.00 91.12 266 ILE A O 1
ATOM 2133 N N . HIS A 1 267 ? -1.479 2.402 20.521 1.00 92.19 267 HIS A N 1
ATOM 2134 C CA . HIS A 1 267 ? -2.608 1.468 20.502 1.00 92.19 267 HIS A CA 1
ATOM 2135 C C . HIS A 1 267 ? -2.611 0.533 21.712 1.00 92.19 267 HIS A C 1
ATOM 2137 O O . HIS A 1 267 ? -3.627 -0.056 22.069 1.00 92.19 267 HIS A O 1
ATOM 2143 N N . THR A 1 268 ? -1.458 0.388 22.368 1.00 92.31 268 THR A N 1
ATOM 2144 C CA . THR A 1 268 ? -1.245 -0.571 23.460 1.00 92.31 268 THR A CA 1
ATOM 2145 C C . THR A 1 268 ? -1.166 0.074 24.843 1.00 92.31 268 THR A C 1
ATOM 2147 O O . THR A 1 268 ? -0.836 -0.611 25.822 1.00 92.31 268 THR A O 1
ATOM 2150 N N . THR A 1 269 ? -1.513 1.362 24.946 1.00 94.94 269 THR A N 1
ATOM 2151 C CA . THR A 1 269 ? -1.593 2.085 26.219 1.00 94.94 269 THR A CA 1
ATOM 2152 C C . THR A 1 269 ? -2.657 1.472 27.146 1.00 94.94 269 THR A C 1
ATOM 2154 O O . THR A 1 269 ? -3.640 0.895 26.665 1.00 94.94 269 THR A O 1
ATOM 2157 N N . PRO A 1 270 ? -2.499 1.583 28.482 1.00 95.69 270 PRO A N 1
ATOM 2158 C CA . PRO A 1 270 ? -3.475 1.042 29.432 1.00 95.69 270 PRO A CA 1
ATOM 2159 C C . PRO A 1 270 ? -4.898 1.546 29.171 1.00 95.69 270 PRO A C 1
ATOM 2161 O O . PRO A 1 270 ? -5.834 0.763 29.093 1.00 95.69 270 PRO A O 1
ATOM 2164 N N . GLU A 1 271 ? -5.042 2.842 28.902 1.00 95.19 271 GLU A N 1
ATOM 2165 C CA . GLU A 1 271 ? -6.334 3.488 28.660 1.00 95.19 271 GLU A CA 1
ATOM 2166 C C . GLU A 1 271 ? -7.071 2.976 27.405 1.00 95.19 271 GLU A C 1
ATOM 2168 O O . GLU A 1 271 ? -8.305 2.957 27.401 1.00 95.19 271 GLU A O 1
ATOM 2173 N N . VAL A 1 272 ? -6.344 2.561 26.357 1.00 95.44 272 VAL A N 1
ATOM 2174 C CA . VAL A 1 272 ? -6.919 1.946 25.147 1.00 95.44 272 VAL A CA 1
ATOM 2175 C C . VAL A 1 272 ? -7.293 0.493 25.431 1.00 95.44 272 VAL A C 1
ATOM 2177 O O . VAL A 1 272 ? -8.393 0.063 25.092 1.00 95.44 272 VAL A O 1
ATOM 2180 N N . LYS A 1 273 ? -6.434 -0.261 26.127 1.00 96.00 273 LYS A N 1
ATOM 2181 C CA . LYS A 1 273 ? -6.741 -1.642 26.540 1.00 96.00 273 LYS A CA 1
ATOM 2182 C C . LYS A 1 273 ? -7.982 -1.710 27.433 1.00 96.00 273 LYS A C 1
ATOM 2184 O O . LYS A 1 273 ? -8.844 -2.561 27.214 1.00 96.00 273 LYS A O 1
ATOM 2189 N N . ASP A 1 274 ? -8.101 -0.786 28.382 1.00 96.38 274 ASP A N 1
ATOM 2190 C CA . ASP A 1 274 ? -9.248 -0.687 29.285 1.00 96.38 274 ASP A CA 1
ATOM 2191 C C . ASP A 1 274 ? -10.541 -0.332 28.543 1.00 96.38 274 ASP A C 1
ATOM 2193 O O . ASP A 1 274 ? -11.606 -0.836 28.901 1.00 96.38 274 ASP A O 1
ATOM 2197 N N . LEU A 1 275 ? -10.467 0.485 27.482 1.00 97.12 275 LEU A N 1
ATOM 2198 C CA . LEU A 1 275 ? -11.622 0.770 26.624 1.00 97.12 275 LEU A CA 1
ATOM 2199 C C . LEU A 1 275 ? -12.188 -0.524 26.025 1.00 97.12 275 LEU A C 1
ATOM 2201 O O . LEU A 1 275 ? -13.383 -0.783 26.142 1.00 97.12 275 LEU A O 1
ATOM 2205 N N . PHE A 1 276 ? -11.334 -1.365 25.437 1.00 96.81 276 PHE A N 1
ATOM 2206 C CA . PHE A 1 276 ? -11.777 -2.625 24.839 1.00 96.81 276 PHE A 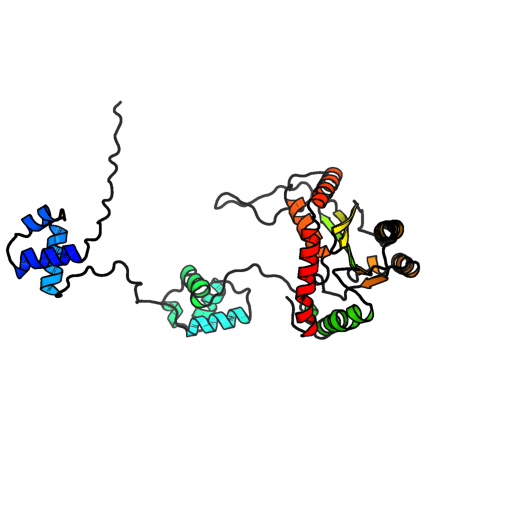CA 1
ATOM 2207 C C . PHE A 1 276 ? -12.259 -3.640 25.876 1.00 96.81 276 PHE A C 1
ATOM 2209 O O . PHE A 1 276 ? -13.253 -4.323 25.628 1.00 96.81 276 PHE A O 1
ATOM 2216 N N . LYS A 1 277 ? -11.594 -3.723 27.038 1.00 95.88 277 LYS A N 1
ATOM 2217 C CA . LYS A 1 277 ? -11.968 -4.632 28.135 1.00 95.88 277 LYS A CA 1
ATOM 2218 C C . LYS A 1 277 ? -13.390 -4.376 28.642 1.00 95.88 277 LYS A C 1
ATOM 2220 O O . LYS A 1 277 ? -14.098 -5.326 28.955 1.00 95.88 277 LYS A O 1
ATOM 2225 N N . ASN A 1 278 ? -13.801 -3.110 28.682 1.00 93.75 278 ASN A N 1
ATOM 2226 C CA . ASN A 1 278 ? -15.122 -2.684 29.147 1.00 93.75 278 ASN A CA 1
ATOM 2227 C C . ASN A 1 278 ? -16.163 -2.576 28.016 1.00 93.75 278 ASN A C 1
ATOM 2229 O O . ASN A 1 278 ? -17.228 -2.002 28.218 1.00 93.75 278 ASN A O 1
ATOM 2233 N N . SER A 1 279 ? -15.865 -3.104 26.825 1.00 95.44 279 SER A N 1
ATOM 2234 C CA . SER A 1 279 ? -16.758 -3.071 25.662 1.00 95.44 279 SER A CA 1
ATOM 2235 C C . SER A 1 279 ? -17.097 -4.484 25.177 1.00 95.44 279 SER A C 1
ATOM 2237 O O . SER A 1 279 ? -16.385 -5.449 25.468 1.00 95.44 279 SER A O 1
ATOM 2239 N N . LYS A 1 280 ? -18.158 -4.627 24.374 1.00 95.75 280 LYS A N 1
ATOM 2240 C CA . LYS A 1 280 ? -18.432 -5.876 23.633 1.00 95.75 280 LYS A CA 1
ATOM 2241 C C . LYS A 1 280 ? -17.502 -6.062 22.425 1.00 95.75 280 LYS A C 1
ATOM 2243 O O . LYS A 1 280 ? -17.324 -7.178 21.946 1.00 95.75 280 LYS A O 1
ATOM 2248 N N . HIS A 1 281 ? -16.889 -4.979 21.954 1.00 97.69 281 HIS A N 1
ATOM 2249 C CA . HIS A 1 281 ? -15.928 -4.979 20.858 1.00 97.69 281 HIS A CA 1
ATOM 2250 C C . HIS A 1 281 ? -14.564 -5.507 21.319 1.00 97.69 281 HIS A C 1
ATOM 2252 O O . HIS A 1 281 ? -14.277 -5.630 22.514 1.00 97.69 281 HIS A O 1
ATOM 2258 N N . ARG A 1 282 ? -13.708 -5.884 20.370 1.00 97.06 282 ARG A N 1
ATOM 2259 C CA . ARG A 1 282 ? -12.428 -6.534 20.665 1.00 97.06 282 ARG A CA 1
ATOM 2260 C C . ARG A 1 282 ? -11.297 -5.897 19.880 1.00 97.06 282 ARG A C 1
ATOM 2262 O O . ARG A 1 282 ? -11.434 -5.611 18.700 1.00 97.06 282 ARG A O 1
ATOM 2269 N N . MET A 1 283 ? -10.151 -5.739 20.529 1.00 95.81 283 MET A N 1
ATOM 2270 C CA . MET A 1 283 ? -8.921 -5.325 19.861 1.00 95.81 283 MET A CA 1
ATOM 2271 C C . MET A 1 283 ? -8.277 -6.517 19.138 1.00 95.81 283 MET A C 1
ATOM 2273 O O . MET A 1 283 ? -8.240 -7.644 19.660 1.00 95.81 283 MET A O 1
ATOM 2277 N N . CYS A 1 284 ? -7.741 -6.262 17.948 1.00 95.06 284 CYS A N 1
ATOM 2278 C CA . CYS A 1 284 ? -6.952 -7.197 17.163 1.00 95.06 284 CYS A CA 1
ATOM 2279 C C . CYS A 1 284 ? -5.684 -6.505 16.647 1.00 95.06 284 CYS A C 1
ATOM 2281 O O . CYS A 1 284 ? -5.709 -5.811 15.638 1.00 95.06 284 CYS A O 1
ATOM 2283 N N . LEU A 1 285 ? -4.561 -6.729 17.327 1.00 93.56 285 LEU A N 1
ATOM 2284 C CA . LEU A 1 285 ? -3.272 -6.201 16.888 1.00 93.56 285 LEU A CA 1
ATOM 2285 C C . LEU A 1 285 ? -2.712 -7.068 15.761 1.00 93.56 285 LEU A C 1
ATOM 2287 O O . LEU A 1 285 ? -2.614 -8.297 15.903 1.00 93.56 285 LEU A O 1
ATOM 2291 N N . LEU A 1 286 ? -2.341 -6.415 14.666 1.00 91.94 286 LEU A N 1
ATOM 2292 C CA . LEU A 1 286 ? -1.529 -7.005 13.618 1.00 91.94 286 LEU A CA 1
ATOM 2293 C C . LEU A 1 286 ? -0.121 -7.244 14.166 1.00 91.94 286 LEU A C 1
ATOM 2295 O O . LEU A 1 286 ? 0.388 -6.421 14.936 1.00 91.94 286 LEU A O 1
ATOM 2299 N N . PRO A 1 287 ? 0.525 -8.359 13.806 1.00 84.06 287 PRO A N 1
ATOM 2300 C CA . PRO A 1 287 ? 1.921 -8.519 14.155 1.00 84.06 287 PRO A CA 1
ATOM 2301 C C . PRO A 1 287 ? 2.802 -7.527 13.355 1.00 84.06 287 PRO A C 1
ATOM 2303 O O . PRO A 1 287 ? 2.330 -6.809 12.467 1.00 84.06 287 PRO A O 1
ATOM 2306 N N . SER A 1 288 ? 4.063 -7.370 13.750 1.00 81.50 288 SER A N 1
ATOM 2307 C CA . SER A 1 288 ? 4.928 -6.319 13.194 1.00 81.50 288 SER A CA 1
ATOM 2308 C C . SER A 1 288 ? 5.227 -6.555 11.708 1.00 81.50 288 SER A C 1
ATOM 2310 O O . SER A 1 288 ? 5.350 -7.695 11.284 1.00 81.50 288 SER A O 1
ATOM 2312 N N . TYR A 1 289 ? 5.424 -5.483 10.932 1.00 75.75 289 TYR A N 1
ATOM 2313 C CA . TYR A 1 289 ? 5.804 -5.535 9.507 1.00 75.75 289 TYR A CA 1
ATOM 2314 C C . TYR A 1 289 ? 4.722 -6.027 8.518 1.00 75.75 289 TYR A C 1
ATOM 2316 O O . TYR A 1 289 ? 5.054 -6.353 7.375 1.00 75.75 289 TYR A O 1
ATOM 2324 N N . PHE A 1 290 ? 3.429 -5.991 8.884 1.00 79.12 290 PHE A N 1
ATOM 2325 C CA . PHE A 1 290 ? 2.308 -6.412 8.013 1.00 79.12 290 PHE A CA 1
ATOM 2326 C C . PHE A 1 290 ? 1.366 -5.288 7.544 1.00 79.12 290 PHE A C 1
ATOM 2328 O O . PHE A 1 290 ? 0.150 -5.414 7.685 1.00 79.12 290 PHE A O 1
ATOM 2335 N N . PRO A 1 291 ? 1.865 -4.207 6.915 1.00 81.75 291 PRO A N 1
ATOM 2336 C CA . PRO A 1 291 ? 0.995 -3.124 6.449 1.00 81.75 291 PRO A CA 1
ATOM 2337 C C . PRO A 1 291 ? 0.027 -3.566 5.336 1.00 81.75 291 PRO A C 1
ATOM 2339 O O . PRO A 1 291 ? -1.019 -2.962 5.156 1.00 81.75 291 PRO A O 1
ATOM 2342 N N . PHE A 1 292 ? 0.336 -4.638 4.596 1.00 87.69 292 PHE A N 1
ATOM 2343 C CA . PHE A 1 292 ? -0.533 -5.171 3.535 1.00 87.69 292 PHE A CA 1
ATOM 2344 C C . PHE A 1 292 ? -1.750 -5.943 4.067 1.00 87.69 292 PHE A C 1
ATOM 2346 O O . PHE A 1 292 ? -2.711 -6.134 3.330 1.00 87.69 292 PHE A O 1
ATOM 2353 N N . LEU A 1 293 ? -1.734 -6.345 5.344 1.00 91.50 293 LEU A N 1
ATOM 2354 C CA . LEU A 1 293 ? -2.907 -6.875 6.049 1.00 91.50 293 LEU A CA 1
ATOM 2355 C C . LEU A 1 293 ? -3.709 -5.762 6.745 1.00 91.50 293 LEU A C 1
ATOM 2357 O O . LEU A 1 293 ? -4.680 -6.054 7.436 1.00 91.50 293 LEU A O 1
ATOM 2361 N N . ASN A 1 294 ? -3.312 -4.495 6.574 1.00 94.62 294 ASN A N 1
ATOM 2362 C CA . ASN A 1 294 ? -4.012 -3.337 7.112 1.00 94.62 294 ASN A CA 1
ATOM 2363 C C . ASN A 1 294 ? -4.607 -2.476 5.975 1.00 94.62 294 ASN A C 1
ATOM 2365 O O . ASN A 1 294 ? -3.955 -1.535 5.517 1.00 94.62 294 ASN A O 1
ATOM 2369 N N . PRO A 1 295 ? -5.849 -2.740 5.528 1.00 95.81 295 PRO A N 1
ATOM 2370 C CA . PRO A 1 295 ? -6.532 -1.990 4.467 1.00 95.81 295 PRO A CA 1
ATOM 2371 C C . PRO A 1 295 ? -6.500 -0.461 4.614 1.00 95.81 295 PRO A C 1
ATOM 2373 O O . PRO A 1 295 ? -6.561 0.272 3.623 1.00 95.81 295 PRO A O 1
ATOM 2376 N N . ILE A 1 296 ? -6.396 0.057 5.843 1.00 95.12 296 ILE A N 1
ATOM 2377 C CA . ILE A 1 296 ? -6.357 1.503 6.090 1.00 95.12 296 ILE A CA 1
ATOM 2378 C C . ILE A 1 296 ? -5.107 2.182 5.507 1.00 95.12 296 ILE A C 1
ATOM 2380 O O . ILE A 1 296 ? -5.150 3.369 5.179 1.00 95.12 296 ILE A O 1
ATOM 2384 N N . GLU A 1 297 ? -4.021 1.440 5.278 1.00 94.44 297 GLU A N 1
ATOM 2385 C CA . GLU A 1 297 ? -2.812 1.958 4.630 1.00 94.44 297 GLU A CA 1
ATOM 2386 C C . GLU A 1 297 ? -3.095 2.429 3.198 1.00 94.44 297 GLU A C 1
ATOM 2388 O O . GLU A 1 297 ? -2.611 3.477 2.750 1.00 94.44 297 GLU A O 1
ATOM 2393 N N . GLU A 1 298 ? -3.952 1.709 2.473 1.00 95.50 298 GLU A N 1
ATOM 2394 C CA . GLU A 1 298 ? -4.385 2.109 1.137 1.00 95.50 298 GLU A CA 1
ATOM 2395 C C . GLU A 1 298 ? -5.320 3.318 1.170 1.00 95.50 298 GLU A C 1
ATOM 2397 O O . GLU A 1 298 ? -5.212 4.208 0.314 1.00 95.50 298 GLU A O 1
ATOM 2402 N N . CYS A 1 299 ? -6.163 3.417 2.203 1.00 95.38 299 CYS A N 1
ATOM 2403 C CA . CYS A 1 299 ? -6.957 4.614 2.465 1.00 95.38 299 CYS A CA 1
ATOM 2404 C C . CYS A 1 299 ? -6.053 5.838 2.643 1.00 95.38 299 CYS A C 1
ATOM 2406 O O . CYS A 1 299 ? -6.211 6.846 1.942 1.00 95.38 299 CYS A O 1
ATOM 2408 N N . PHE A 1 300 ? -5.028 5.743 3.492 1.00 94.06 300 PHE A N 1
ATOM 2409 C CA . PHE A 1 300 ? -4.067 6.826 3.677 1.00 94.06 300 PHE A CA 1
ATOM 2410 C C . PHE A 1 300 ? -3.260 7.127 2.418 1.00 94.06 300 PHE A C 1
ATOM 2412 O O . PHE A 1 300 ? -2.997 8.298 2.132 1.00 94.06 300 PHE A O 1
ATOM 2419 N N . SER A 1 301 ? -2.894 6.114 1.631 1.00 92.69 301 SER A N 1
ATOM 2420 C CA . SER A 1 301 ? -2.244 6.302 0.331 1.00 92.69 301 SER A CA 1
ATOM 2421 C C . SER A 1 301 ? -3.125 7.120 -0.620 1.00 92.69 301 SER A C 1
ATOM 2423 O O . SER A 1 301 ? -2.670 8.124 -1.190 1.00 92.69 301 SER A O 1
ATOM 2425 N N . LYS A 1 302 ? -4.416 6.774 -0.734 1.00 94.44 302 LYS A N 1
ATOM 2426 C CA . LYS A 1 302 ? -5.390 7.534 -1.528 1.00 94.44 302 LYS A CA 1
ATOM 2427 C C . LYS A 1 302 ? -5.535 8.965 -1.012 1.00 94.44 302 LYS A C 1
ATOM 2429 O O . LYS A 1 302 ? -5.395 9.900 -1.804 1.00 94.44 302 LYS A O 1
ATOM 2434 N N . LEU A 1 303 ? -5.738 9.159 0.292 1.00 92.38 303 LEU A N 1
ATOM 2435 C CA . LEU A 1 303 ? -5.862 10.487 0.903 1.00 92.38 303 LEU A CA 1
ATOM 2436 C C . LEU A 1 303 ? -4.612 11.344 0.663 1.00 92.38 303 LEU A C 1
ATOM 2438 O O . LEU A 1 303 ? -4.725 12.485 0.216 1.00 92.38 303 LEU A O 1
ATOM 2442 N N . LYS A 1 304 ? -3.405 10.792 0.849 1.00 89.75 304 LYS A N 1
ATOM 2443 C CA . LYS A 1 304 ? -2.136 11.482 0.547 1.00 89.75 304 LYS A CA 1
ATOM 2444 C C . LYS A 1 304 ? -2.062 11.900 -0.920 1.00 89.75 304 LYS A C 1
ATOM 2446 O O . LYS A 1 304 ? -1.610 13.005 -1.216 1.00 89.75 304 LYS A O 1
ATOM 2451 N N . ASN A 1 305 ? -2.511 11.060 -1.850 1.00 91.06 305 ASN A N 1
ATOM 2452 C CA . ASN A 1 305 ? -2.519 11.388 -3.278 1.00 91.06 305 ASN A CA 1
ATOM 2453 C C . ASN A 1 305 ? -3.553 12.459 -3.652 1.00 91.06 305 ASN A C 1
ATOM 2455 O O . ASN A 1 305 ? -3.289 13.269 -4.548 1.00 91.06 305 ASN A O 1
ATOM 2459 N N . LEU A 1 306 ? -4.698 12.491 -2.966 1.00 90.88 306 LEU A N 1
ATOM 2460 C CA . LEU A 1 306 ? -5.705 13.540 -3.117 1.00 90.88 306 LEU A CA 1
ATOM 2461 C C . LEU A 1 306 ? -5.191 14.881 -2.587 1.00 90.88 306 LEU A C 1
ATOM 2463 O O . LEU A 1 306 ? -5.223 15.860 -3.326 1.00 90.88 306 LEU A O 1
ATOM 2467 N N . VAL A 1 307 ? -4.607 14.906 -1.386 1.00 88.00 307 VAL A N 1
ATOM 2468 C CA . VAL A 1 307 ? -4.030 16.120 -0.776 1.00 88.00 307 VAL A CA 1
ATOM 2469 C C . VAL A 1 307 ? -2.921 16.716 -1.651 1.00 88.00 307 VAL A C 1
ATOM 2471 O O . VAL A 1 307 ? -2.868 17.922 -1.888 1.00 88.00 307 VAL A O 1
ATOM 2474 N N . LYS A 1 308 ? -2.070 15.866 -2.243 1.00 86.88 308 LYS A N 1
ATOM 2475 C CA . LYS A 1 308 ? -1.010 16.281 -3.182 1.00 86.88 308 LYS A CA 1
ATOM 2476 C C . LYS A 1 308 ? -1.532 16.912 -4.484 1.00 86.88 308 LYS A C 1
ATOM 2478 O O . LYS A 1 308 ? -0.722 17.346 -5.302 1.00 86.88 308 LYS A O 1
ATOM 2483 N N . ARG A 1 309 ? -2.848 16.933 -4.749 1.00 86.56 309 ARG A N 1
ATOM 2484 C CA . ARG A 1 309 ? -3.429 17.646 -5.907 1.00 86.56 309 ARG A CA 1
ATOM 2485 C C . ARG A 1 309 ? -3.384 19.166 -5.739 1.00 86.56 309 ARG A C 1
ATOM 2487 O O . ARG A 1 309 ? -3.467 19.859 -6.744 1.00 86.56 309 ARG A O 1
ATOM 2494 N N . GLN A 1 310 ? -3.216 19.671 -4.515 1.00 82.69 310 GLN A N 1
ATOM 2495 C CA . GLN A 1 310 ? -3.179 21.105 -4.213 1.00 82.69 310 GLN A CA 1
ATOM 2496 C C . GLN A 1 310 ? -1.845 21.509 -3.549 1.00 82.69 310 GLN A C 1
ATOM 2498 O O . GLN A 1 310 ? -1.825 21.924 -2.390 1.00 82.69 310 GLN A O 1
ATOM 2503 N N . PRO A 1 311 ? -0.701 21.424 -4.261 1.00 75.88 311 PRO A N 1
ATOM 2504 C CA . PRO A 1 311 ? 0.630 21.663 -3.682 1.00 75.88 311 PRO A CA 1
ATOM 2505 C C . PRO A 1 311 ? 0.870 23.123 -3.255 1.00 75.88 311 PRO A C 1
ATOM 2507 O O . PRO A 1 311 ? 1.784 23.421 -2.486 1.00 75.88 311 PRO A O 1
ATOM 2510 N N . HIS A 1 312 ? 0.056 24.055 -3.752 1.00 76.88 312 HIS A N 1
ATOM 2511 C CA . HIS A 1 312 ? 0.142 25.477 -3.419 1.00 76.88 312 HIS A CA 1
ATOM 2512 C C . HIS A 1 312 ? -0.708 25.866 -2.208 1.00 76.88 312 HIS A C 1
ATOM 2514 O O . HIS A 1 312 ? -0.682 27.026 -1.808 1.00 76.88 312 HIS A O 1
ATOM 2520 N N . LEU A 1 313 ? -1.430 24.921 -1.596 1.00 77.69 313 LEU A N 1
ATOM 2521 C CA . LEU A 1 313 ? -2.223 25.196 -0.405 1.00 77.69 313 LEU A CA 1
ATOM 2522 C C . LEU A 1 313 ? -1.308 25.629 0.751 1.00 77.69 313 LEU A C 1
ATOM 2524 O O . LEU A 1 313 ? -0.237 25.056 0.970 1.00 77.69 313 LEU A O 1
ATOM 2528 N N . ARG A 1 314 ? -1.708 26.680 1.471 1.00 74.50 314 ARG A N 1
ATOM 2529 C CA . ARG A 1 314 ? -0.938 27.265 2.579 1.00 74.50 314 ARG A CA 1
ATOM 2530 C C . ARG A 1 314 ? -1.794 27.381 3.829 1.00 74.50 314 ARG A C 1
ATOM 2532 O O . ARG A 1 314 ? -2.983 27.674 3.739 1.00 74.50 314 ARG A O 1
ATOM 2539 N N . GLY A 1 315 ? -1.155 27.228 4.987 1.00 76.19 315 GLY A N 1
ATOM 2540 C CA . GLY A 1 315 ? -1.780 27.391 6.298 1.00 76.19 315 GLY A CA 1
ATOM 2541 C C . GLY A 1 315 ? -2.443 26.115 6.818 1.00 76.19 315 GLY A C 1
ATOM 2542 O O . GLY A 1 315 ? -3.097 25.380 6.081 1.00 76.19 315 GLY A O 1
ATOM 2543 N N . ALA A 1 316 ? -2.289 25.867 8.121 1.00 78.75 316 ALA A N 1
ATOM 2544 C CA . ALA A 1 316 ? -2.763 24.640 8.759 1.00 78.75 316 ALA A CA 1
ATOM 2545 C C . ALA A 1 316 ? -4.287 24.469 8.648 1.00 78.75 316 ALA A C 1
ATOM 2547 O O . ALA A 1 316 ? -4.757 23.384 8.330 1.00 78.75 316 ALA A O 1
ATOM 2548 N N . ARG A 1 317 ? -5.062 25.548 8.830 1.00 82.69 317 ARG A N 1
ATOM 2549 C CA . ARG A 1 317 ? -6.532 25.515 8.734 1.00 82.69 317 ARG A CA 1
ATOM 2550 C C . ARG A 1 317 ? -7.018 25.112 7.342 1.00 82.69 317 ARG A C 1
ATOM 2552 O O . ARG A 1 317 ? -7.890 24.258 7.228 1.00 82.69 317 ARG A O 1
ATOM 2559 N N . ASN A 1 318 ? -6.426 25.690 6.299 1.00 84.25 318 ASN A N 1
ATOM 2560 C CA . ASN A 1 318 ? -6.775 25.362 4.918 1.00 84.25 318 ASN A CA 1
ATOM 2561 C C . ASN A 1 318 ? -6.423 23.909 4.603 1.00 84.25 318 ASN A C 1
ATOM 2563 O O . ASN A 1 318 ? -7.203 23.219 3.956 1.00 84.25 318 ASN A O 1
ATOM 2567 N N . LEU A 1 319 ? -5.278 23.427 5.101 1.00 83.00 319 LEU A N 1
ATOM 2568 C CA . LEU A 1 319 ? -4.879 22.035 4.935 1.00 83.00 319 LEU A CA 1
ATOM 2569 C C . LEU A 1 319 ? -5.833 21.073 5.651 1.00 83.00 319 LEU A C 1
ATOM 2571 O O . LEU A 1 319 ? -6.247 20.099 5.036 1.00 83.00 319 LEU A O 1
ATOM 2575 N N . VAL A 1 320 ? -6.252 21.367 6.887 1.00 86.31 320 VAL A N 1
ATOM 2576 C CA . VAL A 1 320 ? -7.277 20.573 7.592 1.00 86.31 320 VAL A CA 1
ATOM 2577 C C . VAL A 1 320 ? -8.570 20.510 6.781 1.00 86.31 320 VAL A C 1
ATOM 2579 O O . VAL A 1 320 ? -9.072 19.420 6.526 1.00 86.31 320 VAL A O 1
ATOM 2582 N N . GLN A 1 321 ? -9.076 21.655 6.315 1.00 88.25 321 GLN A N 1
ATOM 2583 C CA . GLN A 1 321 ? -10.297 21.707 5.503 1.00 88.25 321 GLN A CA 1
ATOM 2584 C C . GLN A 1 321 ? -10.148 20.952 4.181 1.00 88.25 321 GLN A C 1
ATOM 2586 O O . GLN A 1 321 ? -11.083 20.302 3.723 1.00 88.25 321 GLN A O 1
ATOM 2591 N N . HIS A 1 322 ? -8.980 21.032 3.546 1.00 88.88 322 HIS A N 1
ATOM 2592 C CA . HIS A 1 322 ? -8.720 20.308 2.310 1.00 88.88 322 HIS A CA 1
ATOM 2593 C C . HIS A 1 322 ? -8.671 18.800 2.540 1.00 88.88 322 HIS A C 1
ATOM 2595 O O . HIS A 1 322 ? -9.302 18.061 1.793 1.00 88.88 322 HIS A O 1
ATOM 2601 N N . ILE A 1 323 ? -7.989 18.359 3.597 1.00 88.25 323 ILE A N 1
ATOM 2602 C CA . ILE A 1 323 ? -7.957 16.956 3.998 1.00 88.25 323 ILE A CA 1
ATOM 2603 C C . ILE A 1 323 ? -9.381 16.456 4.263 1.00 88.25 323 ILE A C 1
ATOM 2605 O O . ILE A 1 323 ? -9.754 15.432 3.705 1.00 88.25 323 ILE A O 1
ATOM 2609 N N . GLN A 1 324 ? -10.183 17.192 5.041 1.00 90.00 324 GLN A N 1
ATOM 2610 C CA . GLN A 1 324 ? -11.590 16.859 5.296 1.00 90.00 324 GLN A CA 1
ATOM 2611 C C . GLN A 1 324 ? -12.393 16.749 3.995 1.00 90.00 324 GLN A C 1
ATOM 2613 O O . GLN A 1 324 ? -13.161 15.818 3.821 1.00 90.00 324 GLN A O 1
ATOM 2618 N N . LYS A 1 325 ? -12.174 17.640 3.023 1.00 92.19 325 LYS A N 1
ATOM 2619 C CA . LYS A 1 325 ? -12.814 17.504 1.706 1.00 92.19 325 LYS A CA 1
ATOM 2620 C C . LYS A 1 325 ? -12.385 16.228 0.980 1.00 92.19 325 LYS A C 1
ATOM 2622 O O . LYS A 1 325 ? -13.211 15.588 0.342 1.00 92.19 325 LYS A O 1
ATOM 2627 N N . CYS A 1 326 ? -11.112 15.844 1.078 1.00 91.94 326 CYS A N 1
ATOM 2628 C CA . CYS A 1 326 ? -10.600 14.626 0.455 1.00 91.94 326 CYS A CA 1
ATOM 2629 C C . CYS A 1 326 ? -11.157 13.338 1.075 1.00 91.94 326 CYS A C 1
ATOM 2631 O O . CYS A 1 326 ? -11.156 12.319 0.390 1.00 91.94 326 CYS A O 1
ATOM 2633 N N . THR A 1 327 ? -11.628 13.344 2.326 1.00 91.00 327 THR A N 1
ATOM 2634 C CA . THR A 1 327 ? -12.223 12.136 2.924 1.00 91.00 327 THR A CA 1
ATOM 2635 C C . THR A 1 327 ? -13.549 11.770 2.265 1.00 91.00 327 THR A C 1
ATOM 2637 O O . THR A 1 327 ? -13.839 10.588 2.130 1.00 91.00 327 THR A O 1
ATOM 2640 N N . HIS A 1 328 ? -14.294 12.750 1.744 1.00 92.19 328 HIS A N 1
ATOM 2641 C CA . HIS A 1 328 ? -15.529 12.515 0.986 1.00 92.19 328 HIS A CA 1
ATOM 2642 C C . HIS A 1 328 ? -15.306 11.831 -0.378 1.00 92.19 328 HIS A C 1
ATOM 2644 O O . HIS A 1 328 ? -16.256 11.358 -0.989 1.00 92.19 328 HIS A O 1
ATOM 2650 N N . GLU A 1 329 ? -14.059 11.744 -0.852 1.00 94.88 329 GLU A N 1
ATOM 2651 C CA . GLU A 1 329 ? -13.680 11.015 -2.075 1.00 94.88 329 GLU A CA 1
ATOM 2652 C C . GLU A 1 329 ? -13.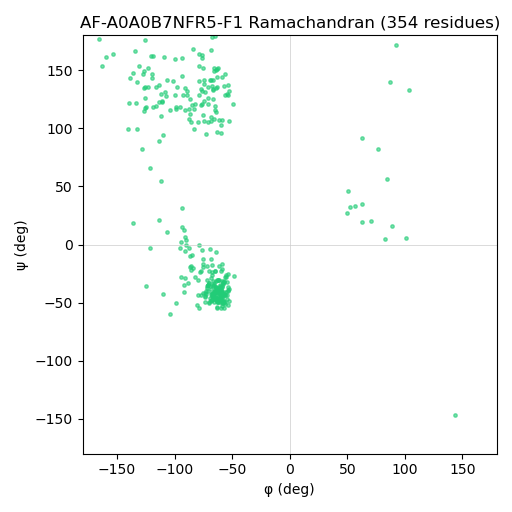380 9.526 -1.809 1.00 94.88 329 GLU A C 1
ATOM 2654 O O . GLU A 1 329 ? -13.036 8.771 -2.731 1.00 94.88 329 GLU A O 1
ATOM 2659 N N . VAL A 1 330 ? -13.426 9.099 -0.542 1.00 95.06 330 VAL A N 1
ATOM 2660 C CA . VAL A 1 330 ? -13.301 7.694 -0.151 1.00 95.06 330 VAL A CA 1
ATOM 2661 C C . VAL A 1 330 ? -14.683 7.059 -0.215 1.00 95.06 330 VAL A C 1
ATOM 2663 O O . VAL A 1 330 ? -15.580 7.398 0.549 1.00 95.06 330 VAL A O 1
ATOM 2666 N N . THR A 1 331 ? -14.853 6.140 -1.161 1.00 96.31 331 THR A N 1
ATOM 2667 C CA . THR A 1 331 ? -16.126 5.451 -1.400 1.00 96.31 331 THR A CA 1
ATOM 2668 C C . THR A 1 331 ? -16.129 4.072 -0.752 1.00 96.31 331 THR A C 1
ATOM 2670 O O . THR A 1 331 ? -15.070 3.472 -0.560 1.00 96.31 331 THR A O 1
ATOM 2673 N N . GLN A 1 332 ? -17.319 3.517 -0.516 1.00 96.75 332 GLN A N 1
ATOM 2674 C CA . GLN A 1 332 ? -17.478 2.125 -0.084 1.00 96.75 332 GLN A CA 1
ATOM 2675 C C . GLN A 1 332 ? -16.763 1.140 -1.020 1.00 96.75 332 GLN A C 1
ATOM 2677 O O . GLN A 1 332 ? -16.097 0.223 -0.553 1.00 96.75 332 GLN A O 1
ATOM 2682 N N . GLN A 1 333 ? -16.824 1.362 -2.338 1.00 97.69 333 GLN A N 1
ATOM 2683 C CA . GLN A 1 333 ? -16.136 0.506 -3.306 1.00 97.69 333 GLN A CA 1
ATOM 2684 C C . GLN A 1 333 ? -14.612 0.536 -3.134 1.00 97.69 333 GLN A C 1
ATOM 2686 O O . GLN A 1 333 ? -13.941 -0.454 -3.418 1.00 97.69 333 GLN A O 1
ATOM 2691 N N . ASN A 1 334 ? -14.052 1.659 -2.670 1.00 97.50 334 ASN A N 1
ATOM 2692 C CA . ASN A 1 334 ? -12.636 1.708 -2.326 1.00 97.50 334 ASN A CA 1
ATOM 2693 C C . ASN A 1 334 ? -12.346 0.861 -1.094 1.00 97.50 334 ASN A C 1
ATOM 2695 O O . ASN A 1 334 ? -11.445 0.037 -1.159 1.00 97.50 334 ASN A O 1
ATOM 2699 N N . CYS A 1 335 ? -13.131 1.021 -0.026 1.00 97.75 335 CYS A N 1
ATOM 2700 C CA . CYS A 1 335 ? -12.950 0.242 1.194 1.00 97.75 335 CYS A CA 1
ATOM 2701 C C . CYS A 1 335 ? -13.048 -1.265 0.933 1.00 97.75 335 CYS A C 1
ATOM 2703 O O . CYS A 1 335 ? -12.136 -1.995 1.307 1.00 97.75 335 CYS A O 1
ATOM 2705 N N . LYS A 1 336 ? -14.076 -1.710 0.201 1.00 97.94 336 LYS A N 1
ATOM 2706 C CA . LYS A 1 336 ? -14.197 -3.098 -0.257 1.00 97.94 336 LYS A CA 1
ATOM 2707 C C . LYS A 1 336 ? -12.953 -3.553 -1.022 1.00 97.94 336 LYS A C 1
ATOM 2709 O O . LYS A 1 336 ? -12.356 -4.555 -0.658 1.00 97.94 336 LYS A O 1
ATOM 2714 N N . GLY A 1 337 ? -12.520 -2.787 -2.026 1.00 97.94 337 GLY A N 1
ATOM 2715 C CA . GLY A 1 337 ? -11.345 -3.141 -2.826 1.00 97.94 337 GLY A CA 1
ATOM 2716 C C . GLY A 1 337 ? -10.052 -3.262 -2.011 1.00 97.94 337 GLY A C 1
ATOM 2717 O O . GLY A 1 337 ? -9.253 -4.150 -2.284 1.00 97.94 337 GLY A O 1
ATOM 2718 N N . TRP A 1 338 ? -9.853 -2.410 -1.002 1.00 97.94 338 TRP A N 1
ATOM 2719 C CA . TRP A 1 338 ? -8.690 -2.475 -0.108 1.00 97.94 338 TRP A CA 1
ATOM 2720 C C . TRP A 1 338 ? -8.747 -3.680 0.829 1.00 97.94 338 TRP A C 1
ATOM 2722 O O . TRP A 1 338 ? -7.741 -4.348 1.045 1.00 97.94 338 TRP A O 1
ATOM 2732 N N . VAL A 1 339 ? -9.931 -3.995 1.357 1.00 97.81 339 VAL A N 1
ATOM 2733 C CA . VAL A 1 339 ? -10.126 -5.194 2.178 1.00 97.81 339 VAL A CA 1
ATOM 2734 C C . VAL A 1 339 ? -9.915 -6.463 1.348 1.00 97.81 339 VAL A C 1
ATOM 2736 O O . VAL A 1 339 ? -9.154 -7.333 1.765 1.00 97.81 339 VAL A O 1
ATOM 2739 N N . ASP A 1 340 ? -10.507 -6.535 0.153 1.00 97.94 340 ASP A N 1
ATOM 2740 C CA . ASP A 1 340 ? -10.326 -7.645 -0.791 1.00 97.94 340 ASP A CA 1
ATOM 2741 C C . ASP A 1 340 ? -8.841 -7.825 -1.144 1.00 97.94 340 ASP A C 1
ATOM 2743 O O . ASP A 1 340 ? -8.331 -8.945 -1.158 1.00 97.94 340 ASP A O 1
ATOM 2747 N N . HIS A 1 341 ? -8.116 -6.727 -1.383 1.00 96.44 341 HIS A N 1
ATOM 2748 C CA . HIS A 1 341 ? -6.684 -6.769 -1.669 1.00 96.44 341 HIS A CA 1
ATOM 2749 C C . HIS A 1 341 ? -5.865 -7.297 -0.483 1.00 96.44 341 HIS A C 1
ATOM 2751 O O . HIS A 1 341 ? -4.988 -8.130 -0.690 1.00 96.44 341 HIS A O 1
ATOM 2757 N N . SER A 1 342 ? -6.174 -6.917 0.762 1.00 95.56 342 SER A N 1
ATOM 2758 C CA . SER A 1 342 ? -5.535 -7.532 1.937 1.00 95.56 342 SER A CA 1
ATOM 2759 C C . SER A 1 342 ? -5.815 -9.036 2.042 1.00 95.56 342 SER A C 1
ATOM 2761 O O . SER A 1 342 ? -4.909 -9.804 2.369 1.00 95.56 342 SER A O 1
ATOM 2763 N N . ILE A 1 343 ? -7.040 -9.471 1.729 1.00 95.62 343 ILE A N 1
ATOM 2764 C CA . ILE A 1 343 ? -7.435 -10.889 1.755 1.00 95.62 343 ILE A CA 1
ATOM 2765 C C . ILE A 1 343 ? -6.693 -11.703 0.683 1.00 95.62 343 ILE A C 1
ATOM 2767 O O . ILE A 1 343 ? -6.366 -12.864 0.922 1.00 95.62 343 ILE A O 1
ATOM 2771 N N . GLN A 1 344 ? -6.340 -11.109 -0.464 1.00 95.56 344 GLN A N 1
ATOM 2772 C CA . GLN A 1 344 ? -5.555 -11.789 -1.508 1.00 95.56 344 GLN A CA 1
ATOM 2773 C C . GLN A 1 344 ? -4.184 -12.284 -1.022 1.00 95.56 344 GLN A C 1
ATOM 2775 O O . GLN A 1 344 ? -3.642 -13.211 -1.616 1.00 95.56 344 GLN A O 1
ATOM 2780 N N . PHE A 1 345 ? -3.644 -11.729 0.069 1.00 93.31 345 PHE A N 1
ATOM 2781 C CA . PHE A 1 345 ? -2.394 -12.199 0.675 1.00 93.31 345 PHE A CA 1
ATOM 2782 C C . PHE A 1 345 ? -2.581 -13.373 1.649 1.00 93.31 345 PHE A C 1
ATOM 2784 O O . PHE A 1 345 ? -1.592 -13.952 2.097 1.00 93.31 345 PHE A O 1
ATOM 2791 N N . PHE A 1 346 ? -3.813 -13.751 2.008 1.00 94.62 346 PHE A N 1
ATOM 2792 C CA . PHE A 1 346 ? -4.059 -14.845 2.958 1.00 94.62 346 PHE A CA 1
ATOM 2793 C C . PHE A 1 346 ? -3.509 -16.201 2.477 1.00 94.62 346 PHE A C 1
ATOM 2795 O O . PHE A 1 346 ? -2.907 -16.899 3.300 1.00 94.62 346 PHE A O 1
ATOM 2802 N N . PRO A 1 347 ? -3.633 -16.584 1.187 1.00 95.00 347 PRO A N 1
ATOM 2803 C CA . PRO A 1 347 ? -2.993 -17.793 0.670 1.00 95.00 347 PRO A CA 1
ATOM 2804 C C . PRO A 1 347 ? -1.471 -17.762 0.830 1.00 95.00 347 PRO A C 1
ATOM 2806 O O . PRO A 1 347 ? -0.894 -18.720 1.329 1.00 95.00 347 PRO A O 1
ATOM 2809 N N . ASP A 1 348 ? -0.819 -16.639 0.523 1.00 93.50 348 ASP A N 1
ATOM 2810 C CA . ASP A 1 348 ? 0.638 -16.514 0.659 1.00 93.50 348 ASP A CA 1
ATOM 2811 C C . ASP A 1 348 ? 1.098 -16.581 2.122 1.00 93.50 348 ASP A C 1
ATOM 2813 O O . ASP A 1 348 ? 2.142 -17.164 2.418 1.00 93.50 348 ASP A O 1
ATOM 2817 N N . CYS A 1 349 ? 0.302 -16.053 3.058 1.00 92.12 349 CYS A N 1
ATOM 2818 C CA . CYS A 1 349 ? 0.525 -16.237 4.494 1.00 92.12 349 CYS A CA 1
ATOM 2819 C C . CYS A 1 349 ? 0.365 -17.704 4.924 1.00 92.12 349 CYS A C 1
ATOM 2821 O O . CYS A 1 349 ? 1.121 -18.182 5.768 1.00 92.12 349 CYS A O 1
ATOM 2823 N N . THR A 1 350 ? -0.604 -18.419 4.348 1.00 93.38 350 THR A N 1
ATOM 2824 C CA . THR A 1 350 ? -0.860 -19.843 4.632 1.00 93.38 350 THR A CA 1
ATOM 2825 C C . THR A 1 350 ? 0.281 -20.719 4.112 1.00 93.38 350 THR A C 1
ATOM 2827 O O . THR A 1 350 ? 0.772 -21.595 4.824 1.00 93.38 350 THR A O 1
ATOM 2830 N N . ASP A 1 351 ? 0.760 -20.409 2.909 1.00 95.00 351 ASP A N 1
ATOM 2831 C CA . ASP A 1 351 ? 1.857 -21.092 2.222 1.00 95.00 351 ASP A CA 1
ATOM 2832 C C . ASP A 1 351 ? 3.247 -20.683 2.735 1.00 95.00 351 ASP A C 1
ATOM 2834 O O . ASP A 1 351 ? 4.253 -21.173 2.224 1.00 95.00 351 ASP A O 1
ATOM 2838 N N . ARG A 1 352 ? 3.327 -19.775 3.721 1.00 92.62 352 ARG A N 1
ATOM 2839 C CA . ARG A 1 352 ? 4.589 -19.248 4.273 1.00 92.62 352 ARG A CA 1
ATOM 2840 C C . ARG A 1 352 ? 5.503 -18.608 3.219 1.00 92.62 352 ARG A C 1
ATOM 2842 O O . ARG A 1 352 ? 6.726 -18.665 3.332 1.00 92.62 352 ARG A O 1
ATOM 2849 N N . LYS A 1 353 ? 4.926 -17.975 2.196 1.00 91.94 353 LYS A N 1
ATOM 2850 C CA . LYS A 1 353 ? 5.705 -17.329 1.135 1.00 91.94 353 LYS A CA 1
ATOM 2851 C C . LYS A 1 353 ? 6.317 -16.008 1.594 1.00 91.94 353 LYS A C 1
ATOM 2853 O O . LYS A 1 353 ? 5.773 -15.268 2.427 1.00 91.94 353 LYS A O 1
ATOM 2858 N N . GLU A 1 354 ? 7.442 -15.673 0.980 1.00 89.00 354 GLU A N 1
ATOM 2859 C CA . GLU A 1 354 ? 8.010 -14.334 1.058 1.00 89.00 354 GLU A CA 1
ATOM 2860 C C . GLU A 1 354 ? 7.090 -13.337 0.340 1.00 89.00 354 GLU A C 1
ATOM 2862 O O . GLU A 1 354 ? 6.611 -13.595 -0.763 1.00 89.00 354 GLU A O 1
ATOM 2867 N N . ILE A 1 355 ? 6.814 -12.194 0.976 1.00 84.44 355 ILE A N 1
ATOM 2868 C CA . ILE A 1 355 ? 5.914 -11.163 0.435 1.00 84.44 355 ILE A CA 1
ATOM 2869 C C . ILE A 1 355 ? 6.666 -9.834 0.406 1.00 84.44 355 ILE A C 1
ATOM 2871 O O . ILE A 1 355 ? 7.024 -9.305 1.462 1.00 84.44 355 ILE A O 1
ATOM 2875 N N . TYR A 1 356 ? 6.860 -9.266 -0.787 1.00 81.06 356 TYR A N 1
ATOM 2876 C CA . TYR A 1 356 ? 7.693 -8.075 -1.014 1.00 81.06 356 TYR A CA 1
ATOM 2877 C C . TYR A 1 356 ? 6.915 -6.763 -1.169 1.00 81.06 356 TYR A C 1
ATOM 2879 O O . TYR A 1 356 ? 5.874 -6.674 -1.853 1.00 81.06 356 TYR A O 1
#

pLDDT: mean 85.16, std 14.25, range [26.86, 98.25]

Radius of gyration: 34.84 Å; Cα contacts (8 Å, |Δi|>4): 416; chains: 1; bounding box: 63×65×108 Å

Sequence (356 aa):
MTRTLSSQTHKTTKKEIPSNIRELIIEQVVMERKISQAEAARRYNIPRTSIRNILDAWYNEGRIHAKPRGGKRKEVTKFEDKHGRYIQELLDEDCTRTLDMIKEELQAKFPELADKGISASGLWRLLAERIGFTLKRTKAVEERRNSPETIEQRYDYVVKRLPERGISYETNCIFVDEAGFNANLIRGQGYSKKGSASVVVNASKRAVIISILAGISYHGVEDVSVKIVKGGTTGSIFKLFVYQIMKKLDETNAGPHFFVMDNARIHTTPEVKDLFKNSKHRMCLLPSYFPFLNPIEECFSKLKNLVKRQPHLRGARNLVQHIQKCTHEVTQQNCKGWVDHSIQFFPDCTDRKEIY